Protein AF-A0A1N6NNE9-F1 (afdb_monomer_lite)

Secondary structure (DSSP, 8-state):
-B-SSSSSBP-EEESSSSS-EEE-HHHHHHHHHHHHHHHHHHHHHHHHHHHHHHHH--S--SSPPP-HHHHHHHHHTTT----S---TTSTTTS-HHHHHHHHHHHHHHTTSTTHHHHHHHHHHHHHHHH-SSS-HHHHHHHHHHHHHHHHHHTSSS--HHHHHHHHHHHHHHTTT-HHHHHHHHHHHHHHHHHT-

Structure (mmCIF, N/CA/C/O backbone):
data_AF-A0A1N6NNE9-F1
#
_entry.id   AF-A0A1N6NNE9-F1
#
loop_
_atom_site.group_PDB
_atom_site.id
_atom_site.type_symbol
_atom_site.label_atom_id
_atom_site.label_alt_id
_atom_site.label_comp_id
_atom_site.label_asym_id
_atom_site.label_entity_id
_atom_site.label_seq_id
_atom_site.pdbx_PDB_ins_code
_atom_site.Cartn_x
_atom_site.Cartn_y
_atom_site.Cartn_z
_atom_site.occupancy
_atom_site.B_iso_or_equiv
_atom_site.auth_seq_id
_atom_site.auth_comp_id
_atom_site.auth_asym_id
_atom_site.auth_atom_id
_atom_site.pdbx_PDB_model_num
ATOM 1 N N . MET A 1 1 ? -33.366 2.264 8.188 1.00 79.69 1 MET A N 1
ATOM 2 C CA . MET A 1 1 ? -32.656 1.682 9.351 1.00 79.69 1 MET A CA 1
ATOM 3 C C . MET A 1 1 ? -31.190 2.091 9.283 1.00 79.69 1 MET A C 1
ATOM 5 O O . MET A 1 1 ? -30.664 2.177 8.178 1.00 79.69 1 MET A O 1
ATOM 9 N N . LYS A 1 2 ? -30.549 2.418 10.410 1.00 89.88 2 LYS A N 1
ATOM 10 C CA . LYS A 1 2 ? -29.109 2.739 10.443 1.00 89.88 2 LYS A CA 1
ATOM 11 C C . LYS A 1 2 ? -28.297 1.453 10.604 1.00 89.88 2 LYS A C 1
ATOM 13 O O . LYS A 1 2 ? -28.816 0.480 11.143 1.00 89.88 2 LYS A O 1
ATOM 18 N N . CYS A 1 3 ? -27.062 1.447 10.112 1.00 92.19 3 CYS A N 1
ATOM 19 C CA . CYS A 1 3 ? -26.124 0.353 10.347 1.00 92.19 3 CYS A CA 1
ATOM 20 C C . CYS A 1 3 ? -25.820 0.240 11.848 1.00 92.19 3 CYS A C 1
ATOM 22 O O . CYS A 1 3 ? -25.653 1.250 12.526 1.00 92.19 3 CYS A O 1
ATOM 24 N N . SER A 1 4 ? -25.721 -0.981 12.370 1.00 92.75 4 SER A N 1
ATOM 25 C CA . SER A 1 4 ? -25.371 -1.208 13.777 1.00 92.75 4 SER A CA 1
ATOM 26 C C . SER A 1 4 ? -23.937 -0.800 14.113 1.00 92.75 4 SER A C 1
ATOM 28 O O . SER A 1 4 ? -23.650 -0.508 15.267 1.00 92.75 4 SER A O 1
ATOM 30 N N . ASN A 1 5 ? -23.042 -0.769 13.119 1.00 91.31 5 ASN A N 1
ATOM 31 C CA . ASN A 1 5 ? -21.622 -0.470 13.319 1.00 91.31 5 ASN A CA 1
ATOM 32 C C . ASN A 1 5 ? -21.222 0.956 12.894 1.00 91.31 5 ASN A C 1
ATOM 34 O O . ASN A 1 5 ? -20.142 1.424 13.235 1.00 91.31 5 ASN A O 1
ATOM 38 N N . CYS A 1 6 ? -22.047 1.660 12.114 1.00 91.38 6 CYS A N 1
ATOM 39 C CA . CYS A 1 6 ? -21.721 3.013 11.657 1.00 91.38 6 CYS A CA 1
ATOM 40 C C . CYS A 1 6 ? -22.969 3.864 11.399 1.00 91.38 6 CYS A C 1
ATOM 42 O O . CYS A 1 6 ? -24.087 3.367 11.317 1.00 91.38 6 CYS A O 1
ATOM 44 N N . SER A 1 7 ? -22.788 5.172 11.213 1.00 91.75 7 SER A N 1
ATOM 45 C CA . SER A 1 7 ? -23.887 6.126 10.997 1.00 91.75 7 SER A CA 1
ATOM 46 C C . SER A 1 7 ? -24.560 6.035 9.616 1.00 91.75 7 SER A C 1
ATOM 48 O O . SER A 1 7 ? -25.546 6.734 9.373 1.00 91.75 7 SER A O 1
ATOM 50 N N . ARG A 1 8 ? -24.058 5.180 8.712 1.00 92.50 8 ARG A N 1
ATOM 51 C CA . ARG A 1 8 ? -24.562 5.024 7.337 1.00 92.50 8 ARG A CA 1
ATOM 52 C C . ARG A 1 8 ? -25.886 4.250 7.290 1.00 92.50 8 ARG A C 1
ATOM 54 O O . ARG A 1 8 ? -26.234 3.506 8.210 1.00 92.50 8 ARG A O 1
ATOM 61 N N . LEU A 1 9 ? -26.614 4.403 6.183 1.00 93.19 9 LEU A N 1
ATOM 62 C CA . LEU A 1 9 ? -27.852 3.665 5.924 1.00 93.19 9 LEU A CA 1
ATOM 63 C C . LEU A 1 9 ? -27.564 2.158 5.809 1.00 93.19 9 LEU A C 1
ATOM 65 O O . LEU A 1 9 ? -26.639 1.750 5.104 1.00 93.19 9 LEU A O 1
ATOM 69 N N . ALA A 1 10 ? -28.345 1.338 6.512 1.00 92.44 10 ALA A N 1
ATOM 70 C CA . ALA A 1 10 ? -28.264 -0.112 6.393 1.00 92.44 10 ALA A CA 1
ATOM 71 C C . ALA A 1 10 ? -29.010 -0.600 5.148 1.00 92.44 10 ALA A C 1
ATOM 73 O O . ALA A 1 10 ? -30.125 -0.150 4.881 1.00 92.44 10 ALA A O 1
ATOM 74 N N . LEU A 1 11 ? -28.388 -1.532 4.428 1.00 92.25 11 LEU A N 1
ATOM 75 C CA . LEU A 1 11 ? -28.920 -2.157 3.212 1.00 92.25 11 LEU A CA 1
ATOM 76 C C . LEU A 1 11 ? -29.026 -3.681 3.341 1.00 92.25 11 LEU A C 1
ATOM 78 O O . LEU A 1 11 ? -29.842 -4.289 2.659 1.00 92.25 11 LEU A O 1
ATOM 82 N N . TYR A 1 12 ? -28.229 -4.282 4.225 1.00 89.88 12 TYR A N 1
ATOM 83 C CA . TYR A 1 12 ? -28.156 -5.724 4.438 1.00 89.88 12 TYR A CA 1
ATOM 84 C C . TYR A 1 12 ? -28.496 -6.058 5.886 1.00 89.88 12 TYR A C 1
ATOM 86 O O . TYR A 1 12 ? -28.323 -5.227 6.776 1.00 89.88 12 TYR A O 1
ATOM 94 N N . THR A 1 13 ? -28.940 -7.283 6.136 1.00 91.19 13 THR A N 1
ATOM 95 C CA . THR A 1 13 ? -29.131 -7.834 7.482 1.00 91.19 13 THR A CA 1
ATOM 96 C C . THR A 1 13 ? -28.366 -9.139 7.580 1.00 91.19 13 THR A C 1
ATOM 98 O O . THR A 1 13 ? -28.501 -9.984 6.698 1.00 91.19 13 THR A O 1
ATOM 101 N N . VAL A 1 14 ? -27.564 -9.300 8.629 1.00 89.62 14 VAL A N 1
ATOM 102 C CA . VAL A 1 14 ? -26.760 -10.509 8.855 1.00 89.62 14 VAL A CA 1
ATOM 103 C C . VAL A 1 14 ? -27.094 -11.163 10.192 1.00 89.62 14 VAL A C 1
ATOM 105 O O . VAL A 1 14 ? -27.432 -10.480 11.162 1.00 89.62 14 VAL A O 1
ATOM 108 N N . GLY A 1 15 ? -26.950 -12.487 10.236 1.00 85.69 15 GLY A N 1
ATOM 109 C CA . GLY A 1 15 ? -27.231 -13.321 11.403 1.00 85.69 15 GLY A CA 1
ATOM 110 C C . GLY A 1 15 ? -28.648 -13.897 11.409 1.00 85.69 15 GLY A C 1
ATOM 111 O O . GLY A 1 15 ? -29.576 -13.309 10.862 1.00 85.69 15 GLY A O 1
ATOM 112 N N . ASP A 1 16 ? -28.799 -15.043 12.073 1.00 84.25 16 ASP A N 1
ATOM 113 C CA . ASP A 1 16 ? -30.053 -15.814 12.121 1.00 84.25 16 ASP A CA 1
ATOM 114 C C . ASP A 1 16 ? -31.051 -15.301 13.176 1.00 84.25 16 ASP A C 1
ATOM 116 O O . ASP A 1 16 ? -32.130 -15.864 13.361 1.00 84.25 16 ASP A O 1
ATOM 120 N N . GLN A 1 17 ? -30.698 -14.244 13.912 1.00 78.25 17 GLN A N 1
ATOM 121 C CA . GLN A 1 17 ? -31.575 -13.658 14.924 1.00 78.25 17 GLN A CA 1
ATOM 122 C C . GLN A 1 17 ? -32.628 -12.761 14.266 1.00 78.25 17 GLN A C 1
ATOM 124 O O . GLN A 1 17 ? -32.331 -12.061 13.306 1.00 78.25 17 GLN A O 1
ATOM 129 N N . SER A 1 18 ? -33.857 -12.755 14.791 1.00 74.94 18 SER A N 1
ATOM 130 C CA . SER A 1 18 ? -34.922 -11.849 14.344 1.00 74.94 18 SER A CA 1
ATOM 131 C C . SER A 1 18 ? -35.154 -10.742 15.384 1.00 74.94 18 SER A C 1
ATOM 133 O O . SER A 1 18 ? -35.537 -11.075 16.509 1.00 74.94 18 SER A O 1
ATOM 135 N N . PRO A 1 19 ? -35.003 -9.445 15.034 1.00 75.38 19 PRO A N 1
ATOM 136 C CA . PRO A 1 19 ? -34.547 -8.915 13.743 1.00 75.38 19 PRO A CA 1
ATOM 137 C C . PRO A 1 19 ? -33.014 -8.992 13.591 1.00 75.38 19 PRO A C 1
ATOM 139 O O . PRO A 1 19 ? -32.283 -8.695 14.535 1.00 75.38 19 PRO A O 1
ATOM 142 N N . GLY A 1 20 ? -32.533 -9.378 12.402 1.00 85.94 20 GLY A N 1
ATOM 143 C CA . GLY A 1 20 ? -31.100 -9.544 12.115 1.00 85.94 20 GLY A CA 1
ATOM 144 C C . GLY A 1 20 ? -30.320 -8.237 12.236 1.00 85.94 20 GLY A C 1
ATOM 145 O O . GLY A 1 20 ? -30.908 -7.156 12.245 1.00 85.94 20 GLY A O 1
ATOM 146 N N . ILE A 1 21 ? -28.989 -8.310 12.315 1.00 92.81 21 ILE A N 1
ATOM 147 C CA . ILE A 1 21 ? -28.139 -7.133 12.535 1.00 92.81 21 ILE A CA 1
ATOM 148 C C . ILE A 1 21 ? -28.060 -6.319 11.233 1.00 92.81 21 ILE A C 1
ATOM 150 O O . ILE A 1 21 ? -27.496 -6.812 10.250 1.00 92.81 21 ILE A O 1
ATOM 154 N N . PRO A 1 22 ? -28.597 -5.085 11.185 1.00 93.88 22 PRO A N 1
ATOM 155 C CA . PRO A 1 22 ? -28.563 -4.269 9.980 1.00 93.88 22 PRO A CA 1
ATOM 156 C C . PRO A 1 22 ? -27.152 -3.716 9.725 1.00 93.88 22 PRO A C 1
ATOM 158 O O . PRO A 1 22 ? -26.575 -3.023 10.563 1.00 93.88 22 PRO A O 1
ATOM 161 N N . LEU A 1 23 ? -26.606 -3.961 8.536 1.00 93.50 23 LEU A N 1
ATOM 162 C CA . LEU A 1 23 ? -25.301 -3.477 8.089 1.00 93.50 23 LEU A CA 1
ATOM 163 C C . LEU A 1 23 ? -25.410 -2.621 6.822 1.00 93.50 23 LEU A C 1
ATOM 165 O O . LEU A 1 23 ? -26.251 -2.837 5.945 1.00 93.50 23 LEU A O 1
ATOM 169 N N . CYS A 1 24 ? -24.531 -1.626 6.708 1.00 93.62 24 CYS A N 1
ATOM 170 C CA . CYS A 1 24 ? -24.305 -0.913 5.451 1.00 93.62 24 CYS A CA 1
ATOM 171 C C . CYS A 1 24 ? -23.418 -1.742 4.508 1.00 93.62 24 CYS A C 1
ATOM 173 O O . CYS A 1 24 ? -22.768 -2.696 4.937 1.00 93.62 24 CYS A O 1
ATOM 175 N N . LEU A 1 25 ? -23.336 -1.334 3.238 1.00 89.44 25 LEU A N 1
ATOM 176 C CA . LEU A 1 25 ? -22.532 -2.014 2.215 1.00 89.44 25 LEU A CA 1
ATOM 177 C C . LEU A 1 25 ? -21.068 -2.227 2.638 1.00 89.44 25 LEU A C 1
ATOM 179 O O . LEU A 1 25 ? -20.543 -3.324 2.491 1.00 89.44 25 LEU A O 1
ATOM 183 N N . SER A 1 26 ? -20.416 -1.210 3.214 1.00 85.44 26 SER A N 1
ATOM 184 C CA . SER A 1 26 ? -19.005 -1.315 3.612 1.00 85.44 26 SER A CA 1
ATOM 185 C C . SER A 1 26 ? -18.792 -2.276 4.781 1.00 85.44 26 SER A C 1
ATOM 187 O O . SER A 1 26 ? -17.836 -3.041 4.781 1.00 85.44 26 SER A O 1
ATOM 189 N N . CYS A 1 27 ? -19.686 -2.270 5.774 1.00 87.69 27 CYS A N 1
ATOM 190 C CA . CYS A 1 27 ? -19.591 -3.209 6.892 1.00 87.69 27 CYS A CA 1
ATOM 191 C C . CYS A 1 27 ? -19.927 -4.640 6.457 1.00 87.69 27 CYS A C 1
ATOM 193 O O . CYS A 1 27 ? -19.290 -5.576 6.927 1.00 87.69 27 CYS A O 1
ATOM 195 N N . TYR A 1 28 ? -20.872 -4.810 5.531 1.00 91.38 28 TYR A N 1
ATOM 196 C CA . TYR A 1 28 ? -21.193 -6.114 4.957 1.00 91.38 28 TYR A CA 1
ATOM 197 C C . TYR A 1 28 ? -20.015 -6.697 4.159 1.00 91.38 28 TYR A C 1
ATOM 199 O O . TYR A 1 28 ? -19.643 -7.844 4.381 1.00 91.38 28 TYR A O 1
ATOM 207 N N . ALA A 1 29 ? -19.342 -5.888 3.333 1.00 86.25 29 ALA A N 1
ATOM 208 C CA . ALA A 1 29 ? -18.166 -6.317 2.566 1.00 86.25 29 ALA A CA 1
ATOM 209 C C . ALA A 1 29 ? -16.990 -6.789 3.449 1.00 86.25 29 ALA A C 1
ATOM 211 O O . ALA A 1 29 ? -16.193 -7.636 3.037 1.00 86.25 29 ALA A O 1
ATOM 212 N N . ILE A 1 30 ? -16.868 -6.247 4.668 1.00 86.62 30 ILE A N 1
ATOM 213 C CA . ILE A 1 30 ? -15.896 -6.717 5.667 1.00 86.62 30 ILE A CA 1
ATOM 214 C C . I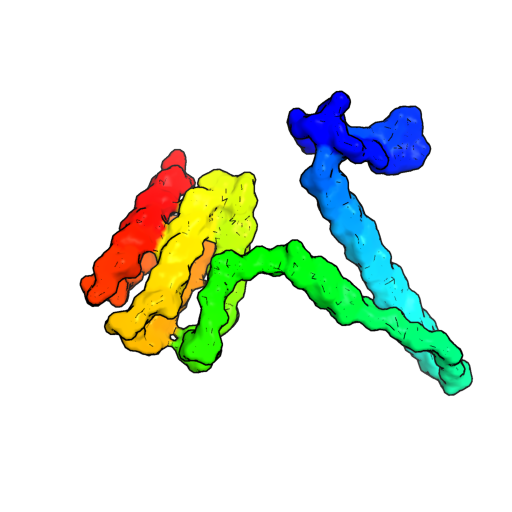LE A 1 30 ? -16.310 -8.091 6.212 1.00 86.62 30 ILE A C 1
ATOM 216 O O . ILE A 1 30 ? -15.476 -8.987 6.310 1.00 86.62 30 ILE A O 1
ATOM 220 N N . VAL A 1 31 ? -17.589 -8.279 6.545 1.00 90.56 31 VAL A N 1
ATOM 221 C CA . VAL A 1 31 ? -18.110 -9.565 7.043 1.00 90.56 31 VAL A CA 1
ATOM 222 C C . VAL A 1 31 ? -17.974 -10.668 5.991 1.00 90.56 31 VAL A C 1
ATOM 224 O O . VAL A 1 31 ? -17.589 -11.793 6.321 1.00 90.56 31 VAL A O 1
ATOM 227 N N . GLU A 1 32 ? -18.231 -10.346 4.727 1.00 89.06 32 GLU A N 1
ATOM 228 C CA . GLU A 1 32 ? -18.052 -11.263 3.602 1.00 89.06 32 GLU A CA 1
ATOM 229 C C . GLU A 1 32 ? -16.577 -11.656 3.423 1.00 89.06 32 GLU A C 1
ATOM 231 O O . GLU A 1 32 ? -16.273 -12.842 3.299 1.00 89.06 32 GLU A O 1
ATOM 236 N N . ASP A 1 33 ? -15.643 -10.701 3.532 1.00 86.69 33 ASP A N 1
ATOM 237 C CA . ASP A 1 33 ? -14.198 -10.981 3.490 1.00 86.69 33 ASP A CA 1
ATOM 238 C C . ASP A 1 33 ? -13.758 -11.923 4.617 1.00 86.69 33 ASP A C 1
ATOM 240 O O . ASP A 1 33 ? -13.011 -12.876 4.393 1.00 86.69 33 ASP A O 1
ATOM 244 N N . ILE A 1 34 ? -14.246 -11.687 5.837 1.00 88.06 34 ILE A N 1
ATOM 245 C CA . ILE A 1 34 ? -13.944 -12.538 6.994 1.00 88.06 34 ILE A CA 1
ATOM 246 C C . ILE A 1 34 ? -14.487 -13.952 6.766 1.00 88.06 34 ILE A C 1
ATOM 248 O O . ILE A 1 34 ? -13.778 -14.933 7.003 1.00 88.06 34 ILE A O 1
ATOM 252 N N . SER A 1 35 ? -15.720 -14.065 6.273 1.00 90.25 35 SER A N 1
ATOM 253 C CA . SER A 1 35 ? -16.358 -15.350 5.968 1.00 90.25 35 SER A CA 1
ATOM 254 C C . SER A 1 35 ? -15.579 -16.116 4.900 1.00 90.25 35 SER A C 1
ATOM 256 O O . SER A 1 35 ? -15.305 -17.305 5.062 1.00 90.25 35 SER A O 1
ATOM 258 N N . PHE A 1 36 ? -15.126 -15.420 3.859 1.00 90.19 36 PHE A N 1
ATOM 259 C CA . PHE A 1 36 ? -14.305 -15.997 2.804 1.00 90.19 36 PHE A CA 1
ATOM 260 C C . PHE A 1 36 ? -12.933 -16.467 3.314 1.00 90.19 36 PHE A C 1
ATOM 262 O O . PHE A 1 36 ? -12.508 -17.586 3.023 1.00 90.19 36 PHE A O 1
ATOM 269 N N . ARG A 1 37 ? -12.249 -15.674 4.150 1.00 85.94 37 ARG A N 1
ATOM 270 C CA . ARG A 1 37 ? -10.984 -16.090 4.788 1.00 85.94 37 ARG A CA 1
ATOM 271 C C . ARG A 1 37 ? -11.165 -17.305 5.693 1.00 85.94 37 ARG A C 1
ATOM 273 O O . ARG A 1 37 ? -10.280 -18.158 5.744 1.00 85.94 37 ARG A O 1
ATOM 280 N N . ASN A 1 38 ? -12.285 -17.392 6.407 1.00 92.00 38 ASN A N 1
ATOM 281 C CA . ASN A 1 38 ? -12.606 -18.563 7.220 1.00 92.00 38 ASN A CA 1
ATOM 282 C C . ASN A 1 38 ? -12.811 -19.800 6.343 1.00 92.00 38 ASN A C 1
ATOM 284 O O . ASN A 1 38 ? -12.244 -20.848 6.642 1.00 92.00 38 ASN A O 1
ATOM 288 N N . TRP A 1 39 ? -13.522 -19.661 5.223 1.00 93.44 39 TRP A N 1
ATOM 289 C CA . TRP A 1 39 ? -13.667 -20.738 4.248 1.00 93.44 39 TRP A CA 1
ATOM 290 C C . TRP A 1 39 ? -12.313 -21.205 3.689 1.00 93.44 39 TRP A C 1
ATOM 292 O O . TRP A 1 39 ? -12.043 -22.405 3.682 1.00 93.44 39 TRP A O 1
ATOM 302 N N . LEU A 1 40 ? -11.418 -20.280 3.315 1.00 92.25 40 LEU A N 1
ATOM 303 C CA . LEU A 1 40 ? -10.067 -20.623 2.844 1.00 92.25 40 LEU A CA 1
ATOM 304 C C . LEU A 1 40 ? -9.265 -21.409 3.891 1.00 92.25 40 LEU A C 1
ATOM 306 O O . LEU A 1 40 ? -8.592 -22.379 3.546 1.00 92.25 40 LEU A O 1
ATOM 310 N N . LYS A 1 41 ? -9.349 -21.022 5.172 1.00 90.81 41 LYS A N 1
ATOM 311 C CA . LYS A 1 41 ? -8.702 -21.760 6.270 1.00 90.81 41 LYS A CA 1
ATOM 312 C C . LYS A 1 41 ? -9.251 -23.177 6.388 1.00 90.81 41 LYS A C 1
ATOM 314 O O . LYS A 1 41 ? -8.470 -24.119 6.473 1.00 90.81 41 LYS A O 1
ATOM 319 N N . SER A 1 42 ? -10.573 -23.337 6.354 1.00 92.94 42 SER A N 1
ATOM 320 C CA . SER A 1 42 ? -11.211 -24.655 6.399 1.00 92.94 42 SER A CA 1
ATOM 321 C C . SER A 1 42 ? -10.818 -25.524 5.203 1.00 92.94 42 SER A C 1
ATOM 323 O O . SER A 1 42 ? -10.525 -26.702 5.382 1.00 92.94 42 SER A O 1
ATOM 325 N N . ALA A 1 43 ? -10.736 -24.949 4.001 1.00 92.25 43 ALA A N 1
ATOM 326 C CA . ALA A 1 43 ? -10.284 -25.655 2.805 1.00 92.25 43 ALA A CA 1
ATOM 327 C C . ALA A 1 43 ? -8.812 -26.100 2.906 1.00 92.25 43 ALA A C 1
ATOM 329 O O . ALA A 1 43 ? -8.482 -27.227 2.542 1.00 92.25 43 ALA A O 1
ATOM 330 N N . ALA A 1 44 ? -7.932 -25.253 3.450 1.00 92.31 44 ALA A N 1
ATOM 331 C CA . ALA A 1 44 ? -6.532 -25.609 3.685 1.00 92.31 44 ALA A CA 1
ATOM 332 C C . ALA A 1 44 ? -6.389 -26.731 4.724 1.00 92.31 44 ALA A C 1
ATOM 334 O O . ALA A 1 44 ? -5.621 -27.667 4.516 1.00 92.31 44 ALA A O 1
ATOM 335 N N . MET A 1 45 ? -7.165 -26.675 5.811 1.00 92.50 45 MET A N 1
ATOM 336 C CA . MET A 1 45 ? -7.199 -27.742 6.815 1.00 92.50 45 MET A CA 1
ATOM 337 C C . MET A 1 45 ? -7.724 -29.061 6.241 1.00 92.50 45 MET A C 1
ATOM 339 O O . MET A 1 45 ? -7.234 -30.121 6.615 1.00 92.50 45 MET A O 1
ATOM 343 N N . LEU A 1 46 ? -8.688 -29.009 5.317 1.00 92.62 46 LEU A N 1
ATOM 344 C CA . LEU A 1 46 ? -9.189 -30.200 4.636 1.00 92.62 46 LEU A CA 1
ATOM 345 C C . LEU A 1 46 ? -8.108 -30.836 3.755 1.00 92.62 46 LEU A C 1
ATOM 347 O O . LEU A 1 46 ? -7.929 -32.047 3.815 1.00 92.62 46 LEU A O 1
ATOM 351 N N . ASN A 1 47 ? -7.344 -30.035 3.007 1.00 91.31 47 ASN A N 1
ATOM 352 C CA . ASN A 1 47 ? -6.201 -30.544 2.245 1.00 91.31 47 ASN A CA 1
ATOM 353 C C . ASN A 1 47 ? -5.147 -31.190 3.156 1.00 91.31 47 ASN A C 1
ATOM 355 O O . ASN A 1 47 ? -4.708 -32.294 2.858 1.00 91.31 47 ASN A O 1
ATOM 359 N N . GLN A 1 48 ? -4.805 -30.554 4.284 1.00 92.44 48 GLN A N 1
ATOM 360 C CA . GLN A 1 48 ? -3.877 -31.131 5.263 1.00 92.44 48 GLN A CA 1
ATOM 361 C C . GLN A 1 48 ? -4.395 -32.468 5.808 1.00 92.44 48 GLN A C 1
ATOM 363 O O . GLN A 1 48 ? -3.646 -33.432 5.880 1.00 92.44 48 GLN A O 1
ATOM 368 N N . ALA A 1 49 ? -5.683 -32.557 6.147 1.00 90.06 49 ALA A N 1
ATOM 369 C CA . ALA A 1 49 ? -6.278 -33.804 6.621 1.00 90.06 49 ALA A CA 1
ATOM 370 C C . ALA A 1 49 ? -6.246 -34.909 5.550 1.00 90.06 49 ALA A C 1
ATOM 372 O O . ALA A 1 49 ? -6.092 -36.082 5.881 1.00 90.06 49 ALA A O 1
ATOM 373 N N . MET A 1 50 ? -6.380 -34.552 4.269 1.00 88.88 50 MET A N 1
ATOM 374 C CA . MET A 1 50 ? -6.198 -35.500 3.168 1.00 88.88 50 MET A CA 1
ATOM 375 C C . MET A 1 50 ? -4.739 -35.944 3.035 1.00 88.88 50 MET A C 1
ATOM 377 O O . MET A 1 50 ? -4.500 -37.124 2.805 1.00 88.88 50 MET A O 1
ATOM 381 N N . ASP A 1 51 ? -3.777 -35.037 3.215 1.00 89.06 51 ASP A N 1
ATOM 382 C CA . ASP A 1 51 ? -2.349 -35.372 3.212 1.00 89.06 51 ASP A CA 1
ATOM 383 C C . ASP A 1 51 ? -1.996 -36.313 4.378 1.00 89.06 51 ASP A C 1
ATOM 385 O O . ASP A 1 51 ? -1.295 -37.306 4.183 1.00 89.06 51 ASP A O 1
ATOM 389 N N . ASP A 1 52 ? -2.547 -36.061 5.568 1.00 90.56 52 ASP A N 1
ATOM 390 C CA . ASP A 1 52 ? -2.378 -36.923 6.741 1.00 90.56 52 ASP A CA 1
ATOM 391 C C . ASP A 1 52 ? -3.011 -38.311 6.516 1.00 90.56 52 ASP A C 1
ATOM 393 O O . ASP A 1 52 ? -2.437 -39.332 6.900 1.00 90.56 52 ASP A O 1
ATOM 397 N N . MET A 1 53 ? -4.177 -38.376 5.858 1.00 87.94 53 MET A N 1
ATOM 398 C CA . MET A 1 53 ? -4.817 -39.644 5.486 1.00 87.94 53 MET A CA 1
ATOM 399 C C . MET A 1 53 ? -4.004 -40.420 4.446 1.00 87.94 53 MET A C 1
ATOM 401 O O . MET A 1 53 ? -3.793 -41.618 4.632 1.00 87.94 53 MET A O 1
ATOM 405 N N . ASP A 1 54 ? -3.506 -39.756 3.402 1.00 87.38 54 ASP A N 1
ATOM 406 C CA . ASP A 1 54 ? -2.668 -40.385 2.374 1.00 87.38 54 ASP A CA 1
ATOM 407 C C . ASP A 1 54 ? -1.325 -40.873 2.960 1.00 87.38 54 ASP A C 1
ATOM 409 O O . ASP A 1 54 ? -0.788 -41.889 2.516 1.00 87.38 54 ASP A O 1
ATOM 413 N N . ALA A 1 55 ? -0.801 -40.209 3.999 1.00 89.31 55 ALA A N 1
ATOM 414 C CA . ALA A 1 55 ? 0.396 -40.650 4.715 1.00 89.31 55 ALA A CA 1
ATOM 415 C C . ALA A 1 55 ? 0.174 -41.943 5.523 1.00 89.31 55 ALA A C 1
ATOM 417 O O . ALA A 1 55 ? 1.087 -42.763 5.640 1.00 89.31 55 ALA A O 1
ATOM 418 N N . VAL A 1 56 ? -1.027 -42.139 6.080 1.00 89.94 56 VAL A N 1
ATOM 419 C CA . VAL A 1 56 ? -1.387 -43.346 6.846 1.00 89.94 56 VAL A CA 1
ATOM 420 C C . VAL A 1 56 ? -1.826 -44.484 5.922 1.00 89.94 56 VAL A C 1
ATOM 422 O O . VAL A 1 56 ? -1.477 -45.644 6.145 1.00 89.94 56 VAL A O 1
ATOM 425 N N . MET A 1 57 ? -2.594 -44.164 4.883 1.00 87.69 57 MET A N 1
ATOM 426 C CA . MET A 1 57 ? -3.170 -45.116 3.944 1.00 87.69 57 MET A CA 1
ATOM 427 C C . MET A 1 57 ? -2.952 -44.597 2.516 1.00 87.69 57 MET A C 1
ATOM 429 O O . MET A 1 57 ? -3.830 -43.932 1.974 1.00 87.69 57 MET A O 1
ATOM 433 N N . PRO A 1 58 ? -1.830 -44.946 1.854 1.00 78.62 58 PRO A N 1
ATOM 434 C CA . PRO A 1 58 ? -1.459 -44.421 0.532 1.00 78.62 58 PRO A CA 1
ATOM 435 C C . PRO A 1 58 ? -2.315 -44.974 -0.624 1.00 78.62 58 PRO A C 1
ATOM 437 O O . PRO A 1 58 ? -1.909 -44.969 -1.787 1.00 78.62 58 PRO A O 1
ATOM 440 N N . LEU A 1 59 ? -3.514 -45.472 -0.323 1.00 74.69 59 LEU A N 1
ATOM 441 C CA . LEU A 1 59 ? -4.523 -45.857 -1.300 1.00 74.69 59 LEU A CA 1
ATOM 442 C C . LEU A 1 59 ? -5.221 -44.576 -1.758 1.00 74.69 59 LEU A C 1
ATOM 444 O O . LEU A 1 59 ? -6.330 -44.279 -1.326 1.00 74.69 59 LEU A O 1
ATOM 448 N N . GLY A 1 60 ? -4.491 -43.806 -2.570 1.00 62.09 60 GLY A N 1
ATOM 449 C CA . GLY A 1 60 ? -4.785 -42.420 -2.917 1.00 62.09 60 GLY A CA 1
ATOM 450 C C . GLY A 1 60 ? -6.266 -42.139 -3.152 1.00 62.09 60 GLY A C 1
ATOM 451 O O . GLY A 1 60 ? -6.930 -42.802 -3.956 1.00 62.09 60 GLY A O 1
ATOM 452 N N . GLY A 1 61 ? -6.774 -41.131 -2.444 1.00 68.00 61 GLY A N 1
ATOM 453 C CA . GLY A 1 61 ? -8.137 -40.649 -2.621 1.00 68.00 61 GLY A CA 1
ATOM 454 C C . GLY A 1 61 ? -8.393 -40.173 -4.055 1.00 68.00 61 GLY A C 1
ATOM 455 O O . GLY A 1 61 ? -7.562 -39.517 -4.678 1.00 68.00 61 GLY A O 1
ATOM 456 N N . THR A 1 62 ? -9.582 -40.463 -4.581 1.00 64.06 62 THR A N 1
ATOM 457 C CA . THR A 1 62 ? -10.016 -40.082 -5.939 1.00 64.06 62 THR A CA 1
ATOM 458 C C . THR A 1 62 ? -10.374 -38.600 -6.090 1.00 64.06 62 THR A C 1
ATOM 460 O O . THR A 1 62 ? -10.777 -38.172 -7.172 1.00 64.06 62 THR A O 1
ATOM 463 N N . VAL A 1 63 ? -10.249 -37.804 -5.026 1.00 74.81 63 VAL A N 1
ATOM 464 C CA . VAL A 1 63 ? -10.678 -36.402 -4.996 1.00 74.81 63 VAL A CA 1
ATOM 465 C C . VAL A 1 63 ? -9.451 -35.491 -5.003 1.00 74.81 63 VAL A C 1
ATOM 467 O O . VAL A 1 63 ? -8.561 -35.627 -4.165 1.00 74.81 63 VAL A O 1
ATOM 470 N N . GLY A 1 64 ? -9.391 -34.568 -5.966 1.00 79.69 64 GLY A N 1
ATOM 471 C CA . GLY A 1 64 ? -8.310 -33.585 -6.065 1.00 79.69 64 GLY A CA 1
ATOM 472 C C . GLY A 1 64 ? -8.293 -32.611 -4.882 1.00 79.69 64 GLY A C 1
ATOM 473 O O . GLY A 1 64 ? -9.331 -32.327 -4.285 1.00 79.69 64 GLY A O 1
ATOM 474 N N . ARG A 1 65 ? -7.107 -32.087 -4.552 1.00 86.62 65 ARG A N 1
ATOM 475 C CA . ARG A 1 65 ? -6.941 -31.045 -3.527 1.00 86.62 65 ARG A CA 1
ATOM 476 C C . ARG A 1 65 ? -7.617 -29.746 -3.963 1.00 86.62 65 ARG A C 1
ATOM 478 O O . ARG A 1 65 ? -7.629 -29.404 -5.145 1.00 86.62 65 ARG A O 1
ATOM 485 N N . ILE A 1 66 ? -8.133 -28.990 -2.999 1.00 90.56 66 ILE A N 1
ATOM 486 C CA . ILE A 1 66 ? -8.697 -27.662 -3.259 1.00 90.56 66 ILE A CA 1
ATOM 487 C C . ILE A 1 66 ? -7.537 -26.696 -3.566 1.00 90.56 66 ILE A C 1
ATOM 489 O O . ILE A 1 66 ? -6.618 -26.601 -2.748 1.00 90.56 66 ILE A O 1
ATOM 493 N N . PRO A 1 67 ? -7.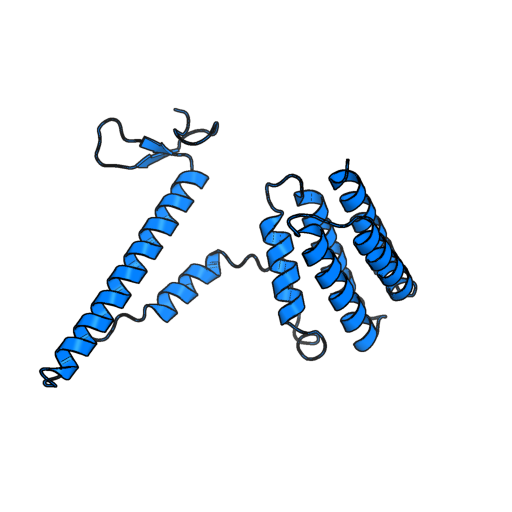549 -25.938 -4.679 1.00 89.56 67 PRO A N 1
ATOM 494 C CA . PRO A 1 67 ? -6.476 -25.002 -5.017 1.00 89.56 67 PRO A CA 1
ATOM 495 C C . PRO A 1 67 ? -6.607 -23.695 -4.213 1.00 89.56 67 PRO A C 1
ATOM 497 O O . PRO A 1 67 ? -6.903 -22.628 -4.747 1.00 89.56 67 PRO A O 1
ATOM 500 N N . VAL A 1 68 ? -6.410 -23.775 -2.893 1.00 89.62 68 VAL A N 1
ATOM 501 C CA . VAL A 1 68 ? -6.609 -22.654 -1.952 1.00 89.62 68 VAL A CA 1
ATOM 502 C C . VAL A 1 68 ? -5.758 -21.438 -2.329 1.00 89.62 68 VAL A C 1
ATOM 504 O O . VAL A 1 68 ? -6.243 -20.312 -2.252 1.00 89.62 68 VAL A O 1
ATOM 507 N N . ALA A 1 69 ? -4.516 -21.651 -2.777 1.00 84.38 69 ALA A N 1
ATOM 508 C CA . ALA A 1 69 ? -3.611 -20.574 -3.179 1.00 84.38 69 ALA A CA 1
ATOM 509 C C . ALA A 1 69 ? -4.114 -19.812 -4.418 1.00 84.38 69 ALA A C 1
ATOM 511 O O . ALA A 1 69 ? -4.119 -18.581 -4.419 1.00 84.38 69 ALA A O 1
ATOM 512 N N . ASP A 1 70 ? -4.593 -20.526 -5.439 1.00 84.69 70 ASP A N 1
ATOM 513 C CA . ASP A 1 70 ? -5.105 -19.908 -6.666 1.00 84.69 70 ASP A CA 1
ATOM 514 C C . ASP A 1 70 ? -6.418 -19.167 -6.409 1.00 84.69 70 ASP A C 1
ATOM 516 O O . ASP A 1 70 ? -6.604 -18.048 -6.886 1.00 84.69 70 ASP A O 1
ATOM 520 N N . ILE A 1 71 ? -7.302 -19.744 -5.588 1.00 85.06 71 ILE A N 1
ATOM 521 C CA . ILE A 1 71 ? -8.567 -19.110 -5.196 1.00 85.06 71 ILE A CA 1
ATOM 522 C C . ILE A 1 71 ? -8.302 -17.853 -4.352 1.00 85.06 71 ILE A C 1
ATOM 524 O O . ILE A 1 71 ? -8.921 -16.809 -4.581 1.00 85.06 71 ILE A O 1
ATOM 528 N N . ALA A 1 72 ? -7.347 -17.911 -3.419 1.00 82.62 72 ALA A N 1
ATOM 529 C CA . ALA A 1 72 ? -6.927 -16.747 -2.644 1.00 82.62 72 ALA A CA 1
ATOM 530 C C . ALA A 1 72 ? -6.355 -15.647 -3.552 1.00 82.62 72 ALA A C 1
ATOM 532 O O . ALA A 1 72 ? -6.744 -14.489 -3.415 1.00 82.62 72 ALA A O 1
ATOM 533 N N . LYS A 1 73 ? -5.504 -16.008 -4.522 1.00 80.75 73 LYS A N 1
ATOM 534 C CA . LYS A 1 73 ? -4.905 -15.071 -5.484 1.00 80.75 73 LYS A CA 1
ATOM 535 C C . LYS A 1 73 ? -5.949 -14.415 -6.393 1.00 80.75 73 LYS A C 1
ATOM 537 O O . LYS A 1 73 ? -5.924 -13.196 -6.577 1.00 80.75 73 LYS A O 1
ATOM 542 N N . ALA A 1 74 ? -6.882 -15.200 -6.932 1.00 77.75 74 ALA A N 1
ATOM 543 C CA . ALA A 1 74 ? -7.969 -14.700 -7.774 1.00 77.75 74 ALA A CA 1
ATOM 544 C C . ALA A 1 74 ? -8.868 -13.713 -7.013 1.00 77.75 74 ALA A C 1
ATOM 546 O O . ALA A 1 74 ? -9.299 -12.704 -7.566 1.00 77.75 74 ALA A O 1
ATOM 547 N N . THR A 1 75 ? -9.083 -13.960 -5.720 1.00 72.06 75 THR A N 1
ATOM 548 C CA . THR A 1 75 ? -9.942 -13.114 -4.881 1.00 72.06 75 THR A CA 1
ATOM 549 C C . THR A 1 75 ? -9.207 -11.884 -4.344 1.00 72.06 75 THR A C 1
ATOM 551 O O . THR A 1 75 ? -9.803 -10.815 -4.224 1.00 72.06 75 THR A O 1
ATOM 554 N N . SER A 1 76 ? -7.892 -11.969 -4.099 1.00 65.06 76 SER A N 1
ATOM 555 C CA . SER A 1 76 ? -7.079 -10.799 -3.735 1.00 65.06 76 SER A CA 1
ATOM 556 C C . SER A 1 76 ? -6.940 -9.794 -4.879 1.00 65.06 76 SER A C 1
ATOM 558 O O . SER A 1 76 ? -6.796 -8.603 -4.619 1.00 65.06 76 SER A O 1
ATOM 560 N N . SER A 1 77 ? -7.048 -10.245 -6.136 1.00 51.66 77 SER A N 1
ATOM 561 C CA . SER A 1 77 ? -6.920 -9.382 -7.318 1.00 51.66 77 SER A CA 1
ATOM 562 C C . SER A 1 77 ? -8.011 -8.311 -7.426 1.00 51.66 77 SER A C 1
ATOM 564 O O . SER A 1 77 ? -7.805 -7.317 -8.112 1.00 51.66 77 SER A O 1
ATOM 566 N N . PHE A 1 78 ? -9.152 -8.484 -6.750 1.00 47.00 78 PHE A N 1
ATOM 567 C CA . PHE A 1 78 ? -10.209 -7.468 -6.682 1.00 47.00 78 PHE A CA 1
ATOM 568 C C . PHE A 1 78 ? -9.928 -6.353 -5.661 1.00 47.00 78 PHE A C 1
ATOM 570 O O . PHE A 1 78 ? -10.690 -5.391 -5.591 1.00 47.00 78 PHE A O 1
ATOM 577 N N . ARG A 1 79 ? -8.870 -6.474 -4.845 1.00 49.81 79 ARG A N 1
ATOM 578 C CA . ARG A 1 79 ? -8.525 -5.507 -3.786 1.00 49.81 79 ARG A CA 1
ATOM 579 C C . ARG A 1 79 ? -7.086 -4.994 -3.847 1.00 49.81 79 ARG A C 1
ATOM 581 O O . ARG A 1 79 ? -6.716 -4.176 -3.008 1.00 49.81 79 ARG A O 1
ATOM 588 N N . THR A 1 80 ? -6.283 -5.423 -4.821 1.00 45.25 80 THR A N 1
ATOM 589 C CA . THR A 1 80 ? -5.041 -4.724 -5.165 1.00 45.25 80 THR A CA 1
ATOM 590 C C . THR A 1 80 ? -5.424 -3.437 -5.889 1.00 45.25 80 THR A C 1
ATOM 592 O O . THR A 1 80 ? -5.718 -3.442 -7.085 1.00 45.25 80 THR A O 1
ATOM 595 N N . TYR A 1 81 ? -5.498 -2.333 -5.151 1.00 46.50 81 TYR A N 1
ATOM 596 C CA . TYR A 1 81 ? -5.621 -1.011 -5.749 1.00 46.50 81 TYR A CA 1
ATOM 597 C C . TYR A 1 81 ? -4.294 -0.683 -6.421 1.00 46.50 81 TYR A C 1
ATOM 599 O O . TYR A 1 81 ? -3.424 -0.133 -5.773 1.00 46.50 81 TYR A O 1
ATOM 607 N N . ASN A 1 82 ? -4.126 -1.028 -7.698 1.00 51.62 82 ASN A N 1
ATOM 608 C CA . ASN A 1 82 ? -2.974 -0.561 -8.467 1.00 51.62 82 ASN A CA 1
ATOM 609 C C . ASN A 1 82 ? -3.175 0.934 -8.743 1.00 51.62 82 ASN A C 1
ATOM 611 O O . ASN A 1 82 ? -3.776 1.317 -9.750 1.00 51.62 82 ASN A O 1
ATOM 615 N N . ASN A 1 83 ? -2.740 1.794 -7.826 1.00 55.00 83 ASN A N 1
ATOM 616 C CA . ASN A 1 83 ? -2.834 3.234 -8.022 1.00 55.00 83 ASN A CA 1
ATOM 617 C C . ASN A 1 83 ? -1.828 3.694 -9.075 1.00 55.00 83 ASN A C 1
ATOM 619 O O . ASN A 1 83 ? -2.136 4.610 -9.835 1.00 55.00 83 ASN A O 1
ATOM 623 N N . ILE A 1 84 ? -0.678 3.025 -9.147 1.00 57.84 84 ILE A N 1
ATOM 624 C CA . ILE A 1 84 ? 0.446 3.370 -10.016 1.00 57.84 84 ILE A CA 1
ATOM 625 C C . ILE A 1 84 ? 0.446 2.459 -11.249 1.00 57.84 84 ILE A C 1
ATOM 627 O O . ILE A 1 84 ? 0.498 1.233 -11.134 1.00 57.84 84 ILE A O 1
ATOM 631 N N . HIS A 1 85 ? 0.408 3.057 -12.442 1.00 58.44 85 HIS A N 1
ATOM 632 C CA . HIS A 1 85 ? 0.446 2.327 -13.713 1.00 58.44 85 HIS A CA 1
ATOM 633 C C . HIS A 1 85 ? 1.863 2.354 -14.296 1.00 58.44 85 HIS A C 1
ATOM 635 O O . HIS A 1 85 ? 2.306 3.364 -14.834 1.00 58.44 85 HIS A O 1
ATOM 641 N N . VAL A 1 86 ? 2.575 1.227 -14.221 1.00 54.88 86 VAL A N 1
ATOM 642 C CA . VAL A 1 86 ? 3.913 1.080 -14.816 1.00 54.88 86 VAL A CA 1
ATOM 643 C C . VAL A 1 86 ? 3.785 0.447 -16.204 1.00 54.88 86 VAL A C 1
ATOM 645 O O . VAL A 1 86 ? 3.424 -0.722 -16.322 1.00 54.88 86 VAL A O 1
ATOM 648 N N . THR A 1 87 ? 4.084 1.190 -17.272 1.00 45.66 87 THR A N 1
ATOM 649 C CA . THR A 1 87 ? 4.148 0.646 -18.642 1.00 45.66 87 THR A CA 1
ATOM 650 C C . THR A 1 87 ? 5.511 0.006 -18.941 1.00 45.66 87 THR A C 1
ATOM 652 O O . THR A 1 87 ? 6.531 0.439 -18.407 1.00 45.66 87 THR A O 1
ATOM 655 N N . ASN A 1 88 ? 5.506 -1.015 -19.813 1.00 41.22 88 ASN A N 1
ATOM 656 C CA . ASN A 1 88 ? 6.540 -2.024 -20.147 1.00 41.22 88 ASN A CA 1
ATOM 657 C C . ASN A 1 88 ? 8.023 -1.594 -20.331 1.00 41.22 88 ASN A C 1
ATOM 659 O O . ASN A 1 88 ? 8.856 -2.462 -20.576 1.00 41.22 88 ASN A O 1
ATOM 663 N N . SER A 1 89 ? 8.388 -0.319 -20.193 1.00 46.88 89 SER A N 1
ATOM 664 C CA . SER A 1 89 ? 9.768 0.187 -20.307 1.00 46.88 89 SER A CA 1
ATOM 665 C C . SER A 1 89 ? 10.420 0.561 -18.967 1.00 46.88 89 SER A C 1
ATOM 667 O O . SER A 1 89 ? 11.638 0.659 -18.909 1.00 46.88 89 SER A O 1
ATOM 669 N N . ASN A 1 90 ? 9.653 0.687 -17.876 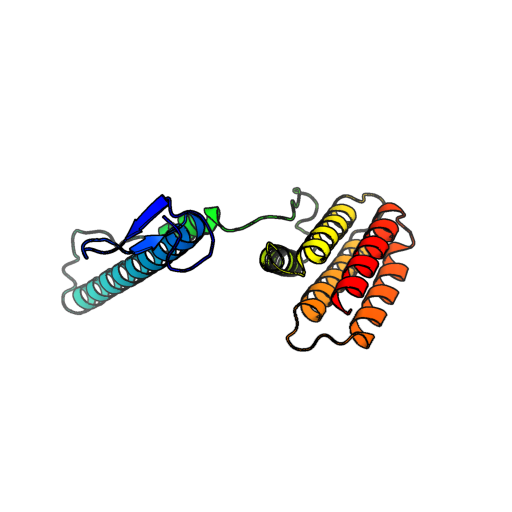1.00 52.78 90 ASN A N 1
ATOM 670 C CA . ASN A 1 90 ? 10.180 1.138 -16.574 1.00 52.78 90 ASN A CA 1
ATOM 671 C C . ASN A 1 90 ? 10.469 -0.010 -15.579 1.00 52.78 90 ASN A C 1
ATOM 673 O O . ASN A 1 90 ? 11.021 0.214 -14.502 1.00 52.78 90 ASN A O 1
ATOM 677 N N . VAL A 1 91 ? 10.109 -1.252 -15.929 1.00 51.81 91 VAL A N 1
ATOM 678 C CA . VAL A 1 91 ? 10.147 -2.422 -15.024 1.00 51.81 91 VAL A CA 1
ATOM 679 C C . VAL A 1 91 ? 11.578 -2.924 -14.754 1.00 51.81 91 VAL A C 1
ATOM 681 O O . VAL A 1 91 ? 11.818 -3.559 -13.733 1.00 51.81 91 VAL A O 1
ATOM 684 N N . GLY A 1 92 ? 12.539 -2.630 -15.640 1.00 50.69 92 GLY A N 1
ATOM 685 C CA . GLY A 1 92 ? 13.943 -3.048 -15.490 1.00 50.69 92 GLY A CA 1
ATOM 686 C C . GLY A 1 92 ? 14.837 -2.071 -14.718 1.00 50.69 92 GLY A C 1
ATOM 687 O O . GLY A 1 92 ? 15.934 -2.445 -14.315 1.00 50.69 92 GLY A O 1
ATOM 688 N N . VAL A 1 93 ? 14.377 -0.835 -14.516 1.00 54.53 93 VAL A N 1
ATOM 689 C CA . VAL A 1 93 ? 15.188 0.285 -14.005 1.00 54.53 93 VAL A CA 1
ATOM 690 C C . VAL A 1 93 ? 14.819 0.650 -12.567 1.00 54.53 93 VAL A C 1
ATOM 692 O O . VAL A 1 93 ? 15.676 1.022 -11.763 1.00 54.53 93 VAL A O 1
ATOM 695 N N . ILE A 1 94 ? 13.538 0.524 -12.222 1.00 62.56 94 ILE A N 1
ATOM 696 C CA . ILE A 1 94 ? 12.998 0.965 -10.938 1.00 62.56 94 ILE A CA 1
ATOM 697 C C . ILE A 1 94 ? 12.703 -0.264 -10.081 1.00 62.56 94 ILE A C 1
ATOM 699 O O . ILE A 1 94 ? 12.073 -1.219 -10.536 1.00 62.56 94 ILE A O 1
ATOM 703 N N . ASN A 1 95 ? 13.154 -0.247 -8.824 1.00 68.94 95 ASN A N 1
ATOM 704 C CA . ASN A 1 95 ? 12.890 -1.328 -7.880 1.00 68.94 95 ASN A CA 1
ATOM 705 C C . ASN A 1 95 ? 11.375 -1.440 -7.639 1.00 68.94 95 ASN A C 1
ATOM 707 O O . ASN A 1 95 ? 10.781 -0.624 -6.931 1.00 68.94 95 ASN A O 1
ATOM 711 N N . THR A 1 96 ? 10.746 -2.455 -8.231 1.00 70.44 96 THR A N 1
ATOM 712 C CA . THR A 1 96 ? 9.295 -2.693 -8.164 1.00 70.44 96 THR A CA 1
ATOM 713 C C . THR A 1 96 ? 8.794 -2.887 -6.732 1.00 70.44 96 THR A C 1
ATOM 715 O O . THR A 1 96 ? 7.629 -2.610 -6.447 1.00 70.44 96 THR A O 1
ATOM 718 N N . GLY A 1 97 ? 9.679 -3.274 -5.807 1.00 74.12 97 GLY A N 1
ATOM 719 C CA . GLY A 1 97 ? 9.383 -3.329 -4.379 1.00 74.12 97 GLY A CA 1
ATOM 720 C C . GLY A 1 97 ? 9.093 -1.958 -3.762 1.00 74.12 97 GLY A C 1
ATOM 721 O O . GLY A 1 97 ? 8.216 -1.862 -2.909 1.00 74.12 97 GLY A O 1
ATOM 722 N N . ASN A 1 98 ? 9.767 -0.893 -4.207 1.00 80.06 98 ASN A N 1
ATOM 723 C CA . ASN A 1 98 ? 9.525 0.462 -3.700 1.00 80.06 98 ASN A CA 1
ATOM 724 C C . ASN A 1 98 ? 8.181 0.998 -4.207 1.00 80.06 98 ASN A C 1
ATOM 726 O O . ASN A 1 98 ? 7.409 1.551 -3.432 1.00 80.06 98 ASN A O 1
ATOM 730 N N . LEU A 1 99 ? 7.848 0.748 -5.478 1.00 82.38 99 LEU A N 1
ATOM 731 C CA . LEU A 1 99 ? 6.545 1.125 -6.036 1.00 82.38 99 LEU A CA 1
ATOM 732 C C . LEU A 1 99 ? 5.388 0.419 -5.320 1.00 82.38 99 LEU A C 1
ATOM 734 O O . LEU A 1 99 ? 4.385 1.057 -5.021 1.00 82.38 99 LEU A O 1
ATOM 738 N N . ALA A 1 100 ? 5.545 -0.862 -4.969 1.00 79.81 100 ALA A N 1
ATOM 739 C CA . ALA A 1 100 ? 4.527 -1.596 -4.217 1.00 79.81 100 ALA A CA 1
ATOM 740 C C . ALA A 1 100 ? 4.298 -1.019 -2.806 1.00 79.81 100 ALA A C 1
ATOM 742 O O . ALA A 1 100 ? 3.171 -1.002 -2.313 1.00 79.81 100 ALA A O 1
ATOM 743 N N . LYS A 1 101 ? 5.353 -0.525 -2.145 1.00 83.31 101 LYS A N 1
ATOM 744 C CA . LYS A 1 101 ? 5.237 0.127 -0.829 1.00 83.31 101 LYS A CA 1
ATOM 745 C C . LYS A 1 101 ? 4.565 1.491 -0.922 1.00 83.31 101 LYS A C 1
ATOM 747 O O . LYS A 1 101 ? 3.713 1.795 -0.091 1.00 83.31 101 LYS A O 1
ATOM 752 N N . ILE A 1 102 ? 4.916 2.283 -1.935 1.00 85.19 102 ILE A N 1
ATOM 753 C CA . ILE A 1 102 ? 4.266 3.570 -2.206 1.00 85.19 102 ILE A CA 1
ATOM 754 C C . ILE A 1 102 ? 2.776 3.340 -2.492 1.00 85.19 102 ILE A C 1
ATOM 756 O O . ILE A 1 102 ? 1.928 4.000 -1.900 1.00 85.19 102 ILE A O 1
ATOM 760 N N . ASP A 1 103 ? 2.444 2.351 -3.322 1.00 83.94 103 ASP A N 1
ATOM 761 C CA . ASP A 1 103 ? 1.063 1.979 -3.644 1.00 83.94 103 ASP A CA 1
ATOM 762 C C . ASP A 1 103 ? 0.258 1.531 -2.411 1.00 83.94 103 ASP A C 1
ATOM 764 O O . ASP A 1 103 ? -0.895 1.932 -2.220 1.00 83.94 103 ASP A O 1
ATOM 768 N N . ALA A 1 104 ? 0.887 0.765 -1.515 1.00 81.44 104 ALA A N 1
ATOM 769 C CA . ALA A 1 104 ? 0.294 0.404 -0.234 1.00 81.44 104 ALA A CA 1
ATOM 770 C C . ALA A 1 104 ? 0.042 1.639 0.648 1.00 81.44 104 ALA A C 1
ATOM 772 O O . ALA A 1 104 ? -1.039 1.757 1.222 1.00 81.44 104 ALA A O 1
ATOM 773 N N . ALA A 1 105 ? 0.990 2.580 0.723 1.00 84.88 105 ALA A N 1
ATOM 774 C CA . ALA A 1 105 ? 0.827 3.821 1.482 1.00 84.88 105 ALA A CA 1
ATOM 775 C C . ALA A 1 105 ? -0.315 4.692 0.926 1.00 84.88 105 ALA A C 1
ATOM 777 O O . ALA A 1 105 ? -1.139 5.190 1.695 1.00 84.88 105 ALA A O 1
ATOM 778 N N . ILE A 1 106 ? -0.428 4.807 -0.403 1.00 87.31 106 ILE A N 1
ATOM 779 C CA . ILE A 1 106 ? -1.550 5.488 -1.068 1.00 87.31 106 ILE A CA 1
ATOM 780 C C . ILE A 1 106 ? -2.864 4.801 -0.691 1.00 87.31 106 ILE A C 1
ATOM 782 O O . ILE A 1 106 ? -3.790 5.455 -0.217 1.00 87.31 106 ILE A O 1
ATOM 786 N N . THR A 1 107 ? -2.933 3.477 -0.819 1.00 82.56 107 THR A N 1
ATOM 787 C CA . THR A 1 107 ? -4.134 2.697 -0.489 1.00 82.56 107 THR A CA 1
ATOM 788 C C . THR A 1 107 ? -4.548 2.865 0.974 1.00 82.56 107 THR A C 1
ATOM 790 O O . THR A 1 107 ? -5.733 3.007 1.266 1.00 82.56 107 THR A O 1
ATOM 793 N N . MET A 1 108 ? -3.586 2.882 1.898 1.00 81.81 108 MET A N 1
ATOM 794 C CA . MET A 1 108 ? -3.842 3.071 3.328 1.00 81.81 108 MET A CA 1
ATOM 795 C C . MET A 1 108 ? -4.343 4.477 3.674 1.00 81.81 108 MET A C 1
ATOM 797 O O . MET A 1 108 ? -5.014 4.639 4.690 1.00 81.81 108 MET A O 1
ATOM 801 N N . SER A 1 109 ? -4.033 5.478 2.850 1.00 84.56 109 SER A N 1
ATOM 802 C CA . SER A 1 109 ? -4.467 6.859 3.074 1.00 84.56 109 SER A CA 1
ATOM 803 C C . SER A 1 109 ? -5.935 7.113 2.705 1.00 84.56 109 SER A C 1
ATOM 805 O O . SER A 1 109 ? -6.535 8.060 3.213 1.00 84.56 109 SER A O 1
ATOM 807 N N . VAL A 1 110 ? -6.533 6.272 1.852 1.00 84.75 110 VAL A N 1
ATOM 808 C CA . VAL A 1 110 ? -7.897 6.469 1.335 1.00 84.75 110 VAL A CA 1
ATOM 809 C C . VAL A 1 110 ? -8.922 6.412 2.469 1.00 84.75 110 VAL A C 1
ATOM 811 O O . VAL A 1 110 ? -9.003 5.423 3.199 1.00 84.75 110 VAL A O 1
ATOM 814 N N . GLY A 1 111 ? -9.751 7.453 2.597 1.00 77.75 111 GLY A N 1
ATOM 815 C CA . GLY A 1 111 ? -10.762 7.548 3.650 1.00 77.75 111 GLY A CA 1
ATOM 816 C C . GLY A 1 111 ? -10.200 7.879 5.035 1.00 77.75 111 GLY A C 1
ATOM 817 O O . GLY A 1 111 ? -10.907 7.694 6.029 1.00 77.75 111 GLY A O 1
ATOM 818 N N . THR A 1 112 ? -8.951 8.343 5.106 1.00 83.50 112 THR A N 1
ATOM 819 C CA . THR A 1 112 ? -8.314 8.873 6.320 1.00 83.50 112 THR A CA 1
ATOM 820 C C . THR A 1 112 ? -8.029 10.365 6.158 1.00 83.50 112 THR A C 1
ATOM 822 O O . THR A 1 112 ? -8.100 10.897 5.052 1.00 83.50 112 THR A O 1
ATOM 825 N N . ASP A 1 113 ? -7.623 11.037 7.234 1.00 84.38 113 ASP A N 1
ATOM 826 C CA . ASP A 1 113 ? -7.205 12.444 7.163 1.00 84.38 113 ASP A CA 1
ATOM 827 C C . ASP A 1 113 ? -5.988 12.646 6.234 1.00 84.38 113 ASP A C 1
ATOM 829 O O . ASP A 1 113 ? -5.780 13.740 5.720 1.00 84.38 113 ASP A O 1
ATOM 833 N N . ALA A 1 114 ? -5.232 11.576 5.942 1.00 86.44 114 ALA A N 1
ATOM 834 C CA . ALA A 1 114 ? -4.086 11.563 5.032 1.00 86.44 114 ALA A CA 1
ATOM 835 C C . ALA A 1 114 ? -4.441 11.376 3.542 1.00 86.44 114 ALA A C 1
ATOM 837 O O . ALA A 1 114 ? -3.532 11.276 2.716 1.00 86.44 114 ALA A O 1
ATOM 838 N N . GLU A 1 115 ? -5.724 11.337 3.171 1.00 88.19 115 GLU A N 1
ATOM 839 C CA . GLU A 1 115 ? -6.164 11.076 1.791 1.00 88.19 115 GLU A CA 1
ATOM 840 C C . GLU A 1 115 ? -5.603 12.094 0.781 1.00 88.19 115 GLU A C 1
ATOM 842 O O . GLU A 1 115 ? -5.146 11.705 -0.295 1.00 88.19 115 GLU A O 1
ATOM 847 N N . GLU A 1 116 ? -5.550 13.388 1.135 1.00 89.44 116 GLU A N 1
ATOM 848 C CA . GLU A 1 116 ? -4.955 14.416 0.263 1.00 89.44 116 GLU A CA 1
ATOM 849 C C . GLU A 1 116 ? -3.463 14.138 0.022 1.00 89.44 116 GLU A C 1
ATOM 851 O O . GLU A 1 116 ? -2.993 14.214 -1.113 1.00 89.44 116 GLU A O 1
ATOM 856 N N . PHE A 1 117 ? -2.719 13.751 1.062 1.00 91.62 117 PHE A N 1
ATOM 857 C CA . PHE A 1 117 ? -1.302 13.408 0.942 1.00 91.62 117 PHE A CA 1
ATOM 858 C C . PHE A 1 117 ? -1.086 12.174 0.065 1.00 91.62 117 PHE A C 1
ATOM 860 O O . PHE A 1 117 ? -0.225 12.204 -0.811 1.00 91.62 117 PHE A O 1
ATOM 867 N N . GLY A 1 118 ? -1.885 11.119 0.235 1.00 90.00 118 GLY A N 1
ATOM 868 C CA . GLY A 1 118 ? -1.799 9.934 -0.619 1.00 90.00 118 GLY A CA 1
ATOM 869 C C . GLY A 1 118 ? -2.126 10.222 -2.083 1.00 90.00 118 GLY A C 1
ATOM 870 O O . GLY A 1 118 ? -1.437 9.725 -2.973 1.00 90.00 118 GLY A O 1
ATOM 871 N N . ALA A 1 119 ? -3.105 11.090 -2.355 1.00 90.44 119 ALA A N 1
ATOM 872 C CA . ALA A 1 119 ? -3.389 11.547 -3.714 1.00 90.44 119 ALA A CA 1
ATOM 873 C C . ALA A 1 119 ? -2.195 12.307 -4.322 1.00 90.44 119 ALA A C 1
ATOM 875 O O . ALA A 1 119 ? -1.817 12.048 -5.462 1.00 90.44 119 ALA A O 1
ATOM 876 N N . ARG A 1 120 ? -1.535 13.188 -3.555 1.00 93.44 120 ARG A N 1
ATOM 877 C CA . ARG A 1 120 ? -0.322 13.888 -4.022 1.00 93.44 120 ARG A CA 1
ATOM 878 C C . ARG A 1 120 ? 0.879 12.968 -4.187 1.00 93.44 120 ARG A C 1
ATOM 880 O O . ARG A 1 120 ? 1.692 13.185 -5.082 1.00 93.44 120 ARG A O 1
ATOM 887 N N . LEU A 1 121 ? 0.984 11.940 -3.351 1.00 92.06 121 LEU A N 1
ATOM 888 C CA . LEU A 1 121 ? 2.037 10.936 -3.438 1.00 92.06 121 LEU A CA 1
ATOM 889 C C . LEU A 1 121 ? 1.903 10.133 -4.737 1.00 92.06 121 LEU A C 1
ATOM 891 O O . LEU A 1 121 ? 2.901 9.874 -5.412 1.00 92.06 121 LEU A O 1
ATOM 895 N N . LYS A 1 122 ? 0.662 9.810 -5.120 1.00 91.00 122 LYS A N 1
ATOM 896 C CA . LYS A 1 122 ? 0.335 9.228 -6.421 1.00 91.00 122 LYS A CA 1
ATOM 897 C C . LYS A 1 122 ? 0.709 10.166 -7.570 1.00 91.00 122 LYS A C 1
ATOM 899 O O . LYS A 1 122 ? 1.481 9.753 -8.428 1.00 91.00 122 LYS A O 1
ATOM 904 N N . ASP A 1 123 ? 0.222 11.412 -7.549 1.00 90.31 123 ASP A N 1
ATOM 905 C CA . ASP A 1 123 ? 0.485 12.412 -8.599 1.00 90.31 123 ASP A CA 1
ATOM 906 C C . ASP A 1 123 ? 1.993 12.561 -8.866 1.00 90.31 123 ASP A C 1
ATOM 908 O O . ASP A 1 123 ? 2.435 12.574 -10.014 1.00 90.31 123 ASP A O 1
ATOM 912 N N . LEU A 1 124 ? 2.796 12.643 -7.799 1.00 92.19 124 LEU A N 1
ATOM 913 C CA . LEU A 1 124 ? 4.249 12.740 -7.900 1.00 92.19 124 LEU A CA 1
ATOM 914 C C . LEU A 1 124 ? 4.871 11.470 -8.490 1.00 92.19 124 LEU A C 1
ATOM 916 O O . LEU A 1 124 ? 5.732 11.561 -9.361 1.00 92.19 124 LEU A O 1
ATOM 920 N N . THR A 1 125 ? 4.454 10.294 -8.022 1.00 90.00 125 THR A N 1
ATOM 921 C CA . THR A 1 125 ? 5.015 9.025 -8.504 1.00 90.00 125 THR A CA 1
ATOM 922 C C . THR A 1 125 ? 4.703 8.814 -9.985 1.00 90.00 125 THR A C 1
ATOM 924 O O . THR A 1 125 ? 5.591 8.439 -10.747 1.00 90.00 125 THR A O 1
ATOM 927 N N . ASP A 1 126 ? 3.480 9.128 -10.417 1.00 88.56 126 ASP A N 1
ATOM 928 C CA . ASP A 1 126 ? 3.082 9.056 -11.824 1.00 88.56 126 ASP A CA 1
ATOM 929 C C . ASP A 1 126 ? 3.865 10.069 -12.681 1.00 88.56 126 ASP A C 1
ATOM 931 O O . ASP A 1 126 ? 4.369 9.697 -13.743 1.00 88.56 126 ASP A O 1
ATOM 935 N N . ALA A 1 127 ? 4.054 11.306 -12.203 1.00 89.25 127 ALA A N 1
ATOM 936 C CA . ALA A 1 127 ? 4.851 12.319 -12.902 1.00 89.25 127 ALA A CA 1
ATOM 937 C C . ALA A 1 127 ? 6.304 11.861 -13.120 1.00 89.25 127 ALA A C 1
ATOM 939 O O . ALA A 1 127 ? 6.836 11.978 -14.220 1.00 89.25 127 ALA A O 1
ATOM 940 N N . VAL A 1 128 ? 6.935 11.263 -12.105 1.00 89.00 128 VAL A N 1
ATOM 941 C CA . VAL A 1 128 ? 8.312 10.746 -12.206 1.00 89.00 128 VAL A CA 1
ATOM 942 C C . VAL A 1 128 ? 8.415 9.600 -13.213 1.00 89.00 128 VAL A C 1
ATOM 944 O O . VAL A 1 128 ? 9.384 9.516 -13.968 1.00 89.00 128 VAL A O 1
ATOM 947 N N . LEU A 1 129 ? 7.424 8.706 -13.239 1.00 87.06 129 LEU A N 1
ATOM 948 C CA . LEU A 1 129 ? 7.416 7.557 -14.146 1.00 87.06 129 LEU A CA 1
ATOM 949 C C . LEU A 1 129 ? 7.168 7.953 -15.607 1.00 87.06 129 LEU A C 1
ATOM 951 O O . LEU A 1 129 ? 7.667 7.270 -16.506 1.00 87.06 129 LEU A O 1
ATOM 955 N N . GLN A 1 130 ? 6.406 9.023 -15.840 1.00 86.00 130 GLN A N 1
ATOM 956 C CA . GLN A 1 130 ? 6.047 9.509 -17.176 1.00 86.00 130 GLN A CA 1
ATOM 957 C C . GLN A 1 130 ? 7.051 10.517 -17.747 1.00 86.00 130 GLN A C 1
ATOM 959 O O . GLN A 1 130 ? 7.105 10.692 -18.964 1.00 86.00 130 GLN A O 1
ATOM 964 N N . GLU A 1 131 ? 7.869 11.146 -16.903 1.00 84.69 131 GLU A N 1
ATOM 965 C CA . GLU A 1 131 ? 8.833 12.156 -17.328 1.00 84.69 131 GLU A CA 1
ATOM 966 C C . GLU A 1 131 ? 9.940 11.543 -18.198 1.00 84.69 131 GLU A C 1
ATOM 968 O O . GLU A 1 131 ? 10.766 10.753 -17.739 1.00 84.69 131 GLU A O 1
ATOM 973 N N . ALA A 1 132 ? 9.975 11.898 -19.480 1.00 81.44 132 ALA A N 1
ATOM 974 C CA . ALA A 1 132 ? 10.964 11.375 -20.421 1.00 81.44 132 ALA A CA 1
ATOM 975 C C . ALA A 1 132 ? 12.320 12.094 -20.322 1.00 81.44 132 ALA A C 1
ATOM 977 O O . ALA A 1 132 ? 13.327 11.548 -20.767 1.00 81.44 132 ALA A O 1
ATOM 978 N N . SER A 1 133 ? 12.354 13.307 -19.758 1.00 79.38 133 SER A N 1
ATOM 979 C CA . SER A 1 133 ? 13.572 14.125 -19.666 1.00 79.38 133 SER A CA 1
ATOM 980 C C . SER A 1 133 ? 14.515 13.735 -18.524 1.00 79.38 133 SER A C 1
ATOM 982 O O . SER A 1 133 ? 15.658 14.192 -18.495 1.00 79.38 133 SER A O 1
ATOM 984 N N . VAL A 1 134 ? 14.061 12.883 -17.601 1.00 83.31 134 VAL A N 1
ATOM 985 C CA . VAL A 1 134 ? 14.850 12.406 -16.461 1.00 83.31 134 VAL A CA 1
ATOM 986 C C . VAL A 1 134 ? 15.422 11.033 -16.777 1.00 83.31 134 VAL A C 1
ATOM 988 O O . VAL A 1 134 ? 14.699 10.130 -17.209 1.00 83.31 134 VAL A O 1
ATOM 991 N N . ASP A 1 135 ? 16.725 10.888 -16.548 1.00 85.81 135 ASP A N 1
ATOM 992 C CA . ASP A 1 135 ? 17.407 9.617 -16.730 1.00 85.81 135 ASP A CA 1
ATOM 993 C C . ASP A 1 135 ? 16.947 8.560 -15.712 1.00 85.81 135 ASP A C 1
ATOM 995 O O . ASP A 1 135 ? 16.340 8.827 -14.671 1.00 85.81 135 ASP A O 1
ATOM 999 N N . ASP A 1 136 ? 17.232 7.318 -16.058 1.00 84.25 136 ASP A N 1
ATOM 1000 C CA . ASP A 1 136 ? 16.805 6.132 -15.335 1.00 84.25 136 ASP A CA 1
ATOM 1001 C C . ASP A 1 136 ? 17.392 6.039 -13.910 1.00 84.25 136 ASP A C 1
ATOM 1003 O O . ASP A 1 136 ? 16.707 5.601 -12.978 1.00 84.25 136 ASP A O 1
ATOM 1007 N N . ASP A 1 137 ? 18.622 6.516 -13.704 1.00 85.00 137 ASP A N 1
ATOM 1008 C CA . ASP A 1 137 ? 19.275 6.528 -12.392 1.00 85.00 137 ASP A CA 1
ATOM 1009 C C . ASP A 1 137 ? 18.674 7.605 -11.472 1.00 85.00 137 ASP A C 1
ATOM 1011 O O . ASP A 1 137 ? 18.408 7.347 -10.293 1.00 85.00 137 ASP A O 1
ATOM 1015 N N . ALA A 1 138 ? 18.389 8.790 -12.008 1.00 85.81 138 ALA A N 1
ATOM 1016 C CA . ALA A 1 138 ? 17.721 9.884 -11.319 1.00 85.81 138 ALA A CA 1
ATOM 1017 C C . ALA A 1 138 ? 16.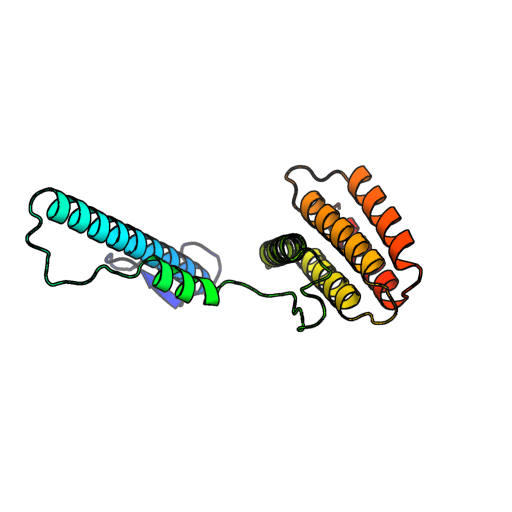273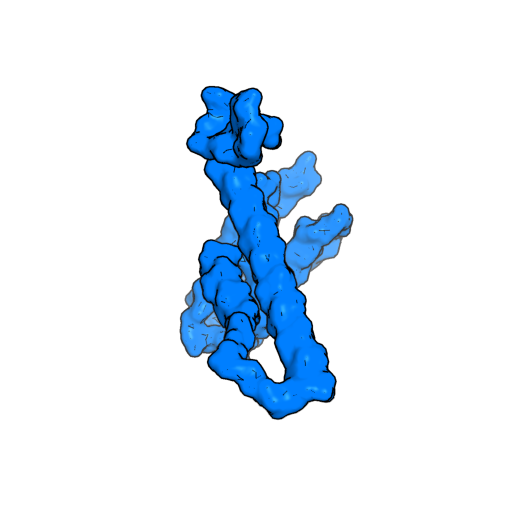 9.516 -10.974 1.00 85.81 138 ALA A C 1
ATOM 1019 O O . ALA A 1 138 ? 15.845 9.738 -9.841 1.00 85.81 138 ALA A O 1
ATOM 1020 N N . LYS A 1 139 ? 15.535 8.862 -11.884 1.00 88.06 139 LYS A N 1
ATOM 1021 C CA . LYS A 1 139 ? 14.206 8.296 -11.583 1.00 88.06 139 LYS A CA 1
ATOM 1022 C C . LYS A 1 139 ? 14.260 7.325 -10.415 1.00 88.06 139 LYS A C 1
ATOM 1024 O O . LYS A 1 139 ? 13.427 7.414 -9.513 1.00 88.06 139 LYS A O 1
ATOM 1029 N N . ARG A 1 140 ? 15.247 6.422 -10.393 1.00 87.69 140 ARG A N 1
ATOM 1030 C CA . ARG A 1 140 ? 15.411 5.468 -9.290 1.00 87.69 140 ARG A CA 1
ATOM 1031 C C . ARG A 1 140 ? 15.648 6.185 -7.961 1.00 87.69 140 ARG A C 1
ATOM 1033 O O . ARG A 1 140 ? 14.960 5.881 -6.989 1.00 87.69 140 ARG A O 1
ATOM 1040 N N . GLN A 1 141 ? 16.559 7.158 -7.929 1.00 88.81 141 GLN A N 1
ATOM 1041 C CA . GLN A 1 141 ? 16.848 7.945 -6.724 1.00 88.81 141 GLN A CA 1
ATOM 1042 C C . GLN A 1 141 ? 15.628 8.735 -6.242 1.00 88.81 141 GLN A C 1
ATOM 1044 O O . GLN A 1 141 ? 15.330 8.752 -5.050 1.00 88.81 141 GLN A O 1
ATOM 1049 N N . ILE A 1 142 ? 14.886 9.354 -7.163 1.00 90.94 142 ILE A N 1
ATOM 1050 C CA . ILE A 1 142 ? 13.660 10.086 -6.839 1.00 90.94 142 ILE A CA 1
ATOM 1051 C C . ILE A 1 142 ? 12.624 9.137 -6.222 1.00 90.94 142 ILE A C 1
ATOM 1053 O O . ILE A 1 142 ? 12.088 9.437 -5.158 1.00 90.94 142 ILE A O 1
ATOM 1057 N N . VAL A 1 143 ? 12.386 7.968 -6.826 1.00 90.94 143 VAL A N 1
ATOM 1058 C CA . VAL A 1 143 ? 11.441 6.967 -6.298 1.00 90.94 143 VAL A CA 1
ATOM 1059 C C . VAL A 1 143 ? 11.880 6.420 -4.935 1.00 90.94 143 VAL A C 1
ATOM 1061 O O . VAL A 1 143 ? 11.036 6.201 -4.070 1.00 90.94 143 VAL A O 1
ATOM 1064 N N . GLU A 1 144 ? 13.179 6.228 -4.699 1.00 90.88 144 GLU A N 1
ATOM 1065 C CA . GLU A 1 144 ? 13.708 5.831 -3.384 1.00 90.88 144 GLU A CA 1
ATOM 1066 C C . GLU A 1 144 ? 13.423 6.886 -2.305 1.00 90.88 144 GLU A C 1
ATOM 1068 O O . GLU A 1 144 ? 13.004 6.545 -1.197 1.00 90.88 144 GLU A O 1
ATOM 1073 N N . VAL A 1 145 ? 13.589 8.171 -2.629 1.00 93.06 145 VAL A N 1
ATOM 1074 C CA . VAL A 1 145 ? 13.255 9.263 -1.704 1.00 93.06 145 VAL A CA 1
ATOM 1075 C C . VAL A 1 145 ? 11.742 9.348 -1.476 1.00 93.06 145 VAL A C 1
ATOM 1077 O O . VAL A 1 145 ? 11.315 9.560 -0.342 1.00 93.06 145 VAL A O 1
ATOM 1080 N N . ILE A 1 146 ? 10.925 9.126 -2.510 1.00 92.50 146 ILE A N 1
ATOM 1081 C CA . ILE A 1 146 ? 9.459 9.064 -2.390 1.00 92.50 146 ILE A CA 1
ATOM 1082 C C . ILE A 1 146 ? 9.030 7.914 -1.466 1.00 92.50 146 ILE A C 1
ATOM 1084 O O . ILE A 1 146 ? 8.206 8.134 -0.579 1.00 92.50 146 ILE A O 1
ATOM 1088 N N . ASP A 1 147 ? 9.610 6.717 -1.609 1.00 92.25 147 ASP A N 1
ATOM 1089 C CA . ASP A 1 147 ? 9.354 5.576 -0.713 1.00 92.25 147 ASP A CA 1
ATOM 1090 C C . ASP A 1 147 ? 9.749 5.904 0.735 1.00 92.25 147 ASP A C 1
ATOM 1092 O O . ASP A 1 147 ? 8.977 5.668 1.665 1.00 92.25 147 ASP A O 1
ATOM 1096 N N . ALA A 1 148 ? 10.912 6.531 0.941 1.00 92.25 148 ALA A N 1
ATOM 1097 C CA . ALA A 1 148 ? 11.347 6.959 2.268 1.00 92.25 148 ALA A CA 1
ATOM 1098 C C . ALA A 1 148 ? 10.382 7.981 2.900 1.00 92.25 148 ALA A C 1
ATOM 1100 O O . ALA A 1 148 ? 10.066 7.876 4.087 1.00 92.25 148 ALA A O 1
ATOM 1101 N N . ILE A 1 149 ? 9.872 8.940 2.118 1.00 91.88 149 ILE A N 1
ATOM 1102 C CA . ILE A 1 149 ? 8.858 9.904 2.576 1.00 91.88 149 ILE A CA 1
ATOM 1103 C C . ILE A 1 149 ? 7.556 9.181 2.923 1.00 91.88 149 ILE A C 1
ATOM 1105 O O . ILE A 1 149 ? 7.003 9.425 3.992 1.00 91.88 149 ILE A O 1
ATOM 1109 N N . ALA A 1 150 ? 7.086 8.269 2.069 1.00 90.25 150 ALA A N 1
ATOM 1110 C CA . ALA A 1 150 ? 5.860 7.509 2.297 1.00 90.25 150 ALA A CA 1
ATOM 1111 C C . ALA A 1 150 ? 5.933 6.676 3.589 1.00 90.25 150 ALA A C 1
ATOM 1113 O O . ALA A 1 150 ? 5.002 6.694 4.400 1.00 90.25 150 ALA A O 1
ATOM 1114 N N . GLN A 1 151 ? 7.061 5.998 3.822 1.00 89.56 151 GLN A N 1
ATOM 1115 C CA . GLN A 1 151 ? 7.302 5.220 5.040 1.00 89.56 151 GLN A CA 1
ATOM 1116 C C . GLN A 1 151 ? 7.370 6.109 6.280 1.00 89.56 151 GLN A C 1
ATOM 1118 O O . GLN A 1 151 ? 6.751 5.797 7.297 1.00 89.56 151 GLN A O 1
ATOM 1123 N N . GLN A 1 152 ? 8.093 7.227 6.200 1.00 89.31 152 GLN A N 1
ATOM 1124 C CA . GLN A 1 152 ? 8.262 8.131 7.329 1.00 89.31 152 GLN A CA 1
ATOM 1125 C C . GLN A 1 152 ? 6.962 8.869 7.678 1.00 89.31 152 GLN A C 1
ATOM 1127 O O . GLN A 1 152 ? 6.682 9.066 8.859 1.00 89.31 152 GLN A O 1
ATOM 1132 N N . ALA A 1 153 ? 6.153 9.234 6.681 1.00 86.31 153 ALA A N 1
ATOM 1133 C CA . ALA A 1 153 ? 4.834 9.838 6.871 1.00 86.31 153 ALA A CA 1
ATOM 1134 C C . ALA A 1 153 ? 3.821 8.845 7.464 1.00 86.31 153 ALA A C 1
ATOM 1136 O O . ALA A 1 153 ? 2.965 9.237 8.251 1.00 86.31 153 ALA A O 1
ATOM 1137 N N . SER A 1 154 ? 3.953 7.556 7.136 1.00 84.12 154 SER A N 1
ATOM 1138 C CA . SER A 1 154 ? 3.092 6.480 7.652 1.00 84.12 154 SER A CA 1
ATOM 1139 C C . SER A 1 154 ? 3.591 5.877 8.973 1.00 84.12 154 SER A C 1
ATOM 1141 O O . SER A 1 154 ? 2.974 4.957 9.517 1.00 84.12 154 SER A O 1
ATOM 1143 N N . ALA A 1 155 ? 4.729 6.345 9.494 1.00 85.19 155 ALA A N 1
ATOM 1144 C CA . ALA A 1 155 ? 5.299 5.844 10.734 1.00 85.19 155 ALA A CA 1
ATOM 1145 C C . ALA A 1 155 ? 4.435 6.236 11.942 1.00 85.19 155 ALA A C 1
ATOM 1147 O O . ALA A 1 155 ? 3.820 7.297 11.982 1.00 85.19 155 ALA A O 1
ATOM 1148 N N . LYS A 1 156 ? 4.462 5.412 12.998 1.00 79.56 156 LYS A N 1
ATOM 1149 C CA . LYS A 1 156 ? 3.735 5.683 14.255 1.00 79.56 156 LYS A CA 1
ATOM 1150 C C . LYS A 1 156 ? 4.125 7.024 14.901 1.00 79.56 156 LYS A C 1
ATOM 1152 O O . LYS A 1 156 ? 3.328 7.610 15.626 1.00 79.56 156 LYS A O 1
ATOM 1157 N N . GLN A 1 157 ? 5.361 7.469 14.682 1.00 82.12 157 GLN A N 1
ATOM 1158 C CA . GLN A 1 157 ? 5.883 8.757 15.134 1.00 82.12 157 GLN A CA 1
ATOM 1159 C C . GLN A 1 157 ? 6.670 9.405 13.988 1.00 82.12 157 GLN A C 1
ATOM 1161 O O . GLN A 1 157 ? 7.875 9.164 13.864 1.00 82.12 157 GLN A O 1
ATOM 1166 N N . PRO A 1 158 ? 6.010 10.193 13.124 1.00 84.75 158 PRO A N 1
ATOM 1167 C CA . PRO A 1 158 ? 6.684 10.844 12.015 1.00 84.75 158 PRO A CA 1
ATOM 1168 C C . PRO A 1 158 ? 7.603 11.959 12.528 1.00 84.75 158 PRO A C 1
ATOM 1170 O O . PRO A 1 158 ? 7.205 12.828 13.302 1.00 84.75 158 PRO A O 1
ATOM 1173 N N . SER A 1 159 ? 8.859 11.949 12.083 1.00 88.62 159 SER A N 1
ATOM 1174 C CA . SER A 1 159 ? 9.805 13.037 12.362 1.00 88.62 159 SER A CA 1
ATOM 1175 C C . SER A 1 159 ? 9.738 14.104 11.273 1.00 88.62 159 SER A C 1
ATOM 1177 O O . SER A 1 159 ? 10.205 13.877 10.154 1.00 88.62 159 SER A O 1
ATOM 1179 N N . ALA A 1 160 ? 9.225 15.288 11.621 1.00 87.12 160 ALA A N 1
ATOM 1180 C CA . ALA A 1 160 ? 9.168 16.443 10.724 1.00 87.12 160 ALA A CA 1
ATOM 1181 C C . ALA A 1 160 ? 10.559 16.868 10.214 1.00 87.12 160 ALA A C 1
ATOM 1183 O O . ALA A 1 160 ? 10.696 17.256 9.058 1.00 87.12 160 ALA A O 1
ATOM 1184 N N . THR A 1 161 ? 11.604 16.732 11.039 1.00 88.00 161 THR A N 1
ATOM 1185 C CA . THR A 1 161 ? 12.993 17.038 10.654 1.00 88.00 161 THR A CA 1
ATOM 1186 C C . THR A 1 161 ? 13.502 16.097 9.561 1.00 88.00 161 THR A C 1
ATOM 1188 O O . THR A 1 161 ? 14.084 16.546 8.571 1.00 88.00 161 THR A O 1
ATOM 1191 N N . VAL A 1 162 ? 13.263 14.790 9.721 1.00 89.75 162 VAL A N 1
ATOM 1192 C CA . VAL A 1 162 ? 13.660 13.778 8.727 1.00 89.75 162 VAL A CA 1
ATOM 1193 C C . VAL A 1 162 ? 12.900 14.005 7.425 1.00 89.75 162 VAL A C 1
ATOM 1195 O O . VAL A 1 162 ? 13.514 14.079 6.365 1.00 89.75 162 VAL A O 1
ATOM 1198 N N . ILE A 1 163 ? 11.584 14.207 7.510 1.00 89.69 163 ILE A N 1
ATOM 1199 C CA . ILE A 1 163 ? 10.737 14.468 6.342 1.00 89.69 163 ILE A CA 1
ATOM 1200 C C . ILE A 1 163 ? 11.170 15.751 5.622 1.00 89.69 163 ILE A C 1
ATOM 1202 O O . ILE A 1 163 ? 11.325 15.742 4.405 1.00 89.69 163 ILE A O 1
ATOM 1206 N N . GLY A 1 164 ? 11.462 16.833 6.351 1.00 90.00 164 GLY A N 1
ATOM 1207 C CA . GLY A 1 164 ? 11.966 18.079 5.764 1.00 90.00 164 GLY A CA 1
ATOM 1208 C C . GLY A 1 164 ? 13.297 17.908 5.023 1.00 90.00 164 GLY A C 1
ATOM 1209 O O . GLY A 1 164 ? 13.508 18.514 3.970 1.00 90.00 164 GLY A O 1
ATOM 1210 N N . THR A 1 165 ? 14.176 17.037 5.527 1.00 92.69 165 THR A N 1
ATOM 1211 C CA . THR A 1 165 ? 15.447 16.706 4.863 1.00 92.69 165 THR A CA 1
ATOM 1212 C C . THR A 1 165 ? 15.202 15.902 3.585 1.00 92.69 165 THR A C 1
ATOM 1214 O O . THR A 1 165 ? 15.784 16.215 2.547 1.00 92.69 165 THR A O 1
ATOM 1217 N N . LEU A 1 166 ? 14.290 14.924 3.627 1.00 93.38 166 LEU A N 1
ATOM 1218 C CA . LEU A 1 166 ? 13.900 14.139 2.453 1.00 93.38 166 LEU A CA 1
ATOM 1219 C C . LEU A 1 166 ? 13.269 15.018 1.365 1.00 93.38 166 LEU A C 1
ATOM 1221 O O . LEU A 1 166 ? 13.673 14.924 0.210 1.00 93.38 166 LEU A O 1
ATOM 1225 N N . PHE A 1 167 ? 12.367 15.939 1.721 1.00 93.19 167 PHE A N 1
ATOM 1226 C CA . PHE A 1 167 ? 11.802 16.905 0.770 1.00 93.19 167 PHE A CA 1
ATOM 1227 C C . PHE A 1 167 ? 12.861 17.841 0.177 1.00 93.19 167 PHE A C 1
ATOM 1229 O O . PHE A 1 167 ? 12.800 18.164 -1.006 1.00 93.19 167 PHE A O 1
ATOM 1236 N N . SER A 1 168 ? 13.859 18.254 0.961 1.00 91.81 168 SER A N 1
ATOM 1237 C CA . SER A 1 168 ? 14.959 19.091 0.457 1.00 91.81 168 SER A CA 1
ATOM 1238 C C . SER A 1 168 ? 15.834 18.337 -0.552 1.00 91.81 168 SER A C 1
ATOM 1240 O O . SER A 1 168 ? 16.194 18.882 -1.599 1.00 91.81 168 SER A O 1
ATOM 1242 N N . GLY A 1 169 ? 16.129 17.062 -0.275 1.00 91.19 169 GLY A N 1
ATOM 1243 C CA . GLY A 1 169 ? 16.804 16.175 -1.224 1.00 91.19 169 GLY A CA 1
ATOM 1244 C C . GLY A 1 169 ? 15.977 15.974 -2.495 1.00 91.19 169 GLY A C 1
ATOM 1245 O O . GLY A 1 169 ? 16.490 16.130 -3.600 1.00 91.19 169 GLY A O 1
ATOM 1246 N N . LEU A 1 170 ? 14.675 15.738 -2.342 1.00 91.88 170 LEU A N 1
ATOM 1247 C CA . LEU A 1 170 ? 13.741 15.545 -3.447 1.00 91.88 170 LEU A CA 1
ATOM 1248 C C . LEU A 1 170 ? 13.621 16.784 -4.347 1.00 91.88 170 LEU A C 1
ATOM 1250 O O . LEU A 1 170 ? 13.648 16.650 -5.568 1.00 91.88 170 LEU A O 1
ATOM 1254 N N . ARG A 1 171 ? 13.561 17.994 -3.775 1.00 92.69 171 ARG A N 1
ATOM 1255 C CA . ARG A 1 171 ? 13.603 19.267 -4.525 1.00 92.69 171 ARG A CA 1
ATOM 1256 C C . ARG A 1 171 ? 14.891 19.423 -5.328 1.00 92.69 171 ARG A C 1
ATOM 1258 O O . ARG A 1 171 ? 14.865 19.897 -6.457 1.00 92.69 171 ARG A O 1
ATOM 1265 N N . THR A 1 172 ? 16.018 19.004 -4.755 1.00 91.31 172 THR A N 1
ATOM 1266 C CA . THR A 1 172 ? 17.317 19.070 -5.437 1.00 91.31 172 THR A CA 1
ATOM 1267 C C . THR A 1 172 ? 17.347 18.115 -6.632 1.00 91.31 172 THR A C 1
ATOM 1269 O O . THR A 1 172 ? 17.703 18.526 -7.735 1.00 91.31 172 THR A O 1
ATOM 1272 N N . LEU A 1 173 ? 16.900 16.870 -6.434 1.00 87.81 173 LEU A N 1
ATOM 1273 C CA . LEU A 1 173 ? 16.846 15.840 -7.479 1.00 87.81 173 LEU A CA 1
ATOM 1274 C C . LEU A 1 173 ? 15.839 16.160 -8.593 1.00 87.81 173 LEU A C 1
ATOM 1276 O O . LEU A 1 173 ? 16.072 15.814 -9.744 1.00 87.81 173 LEU A O 1
ATOM 1280 N N . SER A 1 174 ? 14.737 16.839 -8.267 1.00 88.31 174 SER A N 1
ATOM 1281 C CA . SER A 1 174 ? 13.686 17.211 -9.226 1.00 88.31 174 SER A CA 1
ATOM 1282 C C . SER A 1 174 ? 13.898 18.568 -9.903 1.00 88.31 174 SER A C 1
ATOM 1284 O O . SER A 1 174 ? 13.097 18.957 -10.748 1.00 88.31 174 SER A O 1
ATOM 1286 N N . SER A 1 175 ? 14.977 19.288 -9.579 1.00 83.00 175 SER A N 1
ATOM 1287 C CA . SER A 1 175 ? 15.221 20.657 -10.065 1.00 83.00 175 SER A CA 1
ATOM 1288 C C . SER A 1 175 ? 15.327 20.788 -11.590 1.00 83.00 175 SER A C 1
ATOM 1290 O O . SER A 1 175 ? 15.120 21.873 -12.132 1.00 83.00 175 SER A O 1
ATOM 1292 N N . THR A 1 176 ? 15.622 19.693 -12.290 1.00 80.88 176 THR A N 1
ATOM 1293 C CA . THR A 1 176 ? 15.737 19.637 -13.752 1.00 80.88 176 THR A CA 1
ATOM 1294 C C . THR A 1 176 ? 14.402 19.407 -14.466 1.00 80.88 176 THR A C 1
ATOM 1296 O O . THR A 1 176 ? 14.315 19.683 -15.660 1.00 80.88 176 THR A O 1
ATOM 1299 N N . ALA A 1 177 ? 13.360 18.958 -13.756 1.00 86.56 177 ALA A N 1
ATOM 1300 C CA . ALA A 1 177 ? 12.053 18.623 -14.317 1.00 86.56 177 ALA A CA 1
ATOM 1301 C C . ALA A 1 177 ? 10.941 19.426 -13.628 1.00 86.56 177 ALA A C 1
ATOM 1303 O O . ALA A 1 177 ? 10.548 19.154 -12.492 1.00 86.56 177 ALA A O 1
ATOM 1304 N N . VAL A 1 178 ? 10.410 20.426 -14.338 1.00 86.88 178 VAL A N 1
ATOM 1305 C CA . VAL A 1 178 ? 9.428 21.387 -13.801 1.00 86.88 178 VAL A CA 1
ATOM 1306 C C . VAL A 1 178 ? 8.149 20.698 -13.311 1.00 86.88 178 VAL A C 1
ATOM 1308 O O . VAL A 1 178 ? 7.595 21.090 -12.280 1.00 86.88 178 VAL A O 1
ATOM 1311 N N . GLU A 1 179 ? 7.686 19.664 -14.017 1.00 86.56 179 GLU A N 1
ATOM 1312 C CA . GLU A 1 179 ? 6.484 18.913 -13.638 1.00 86.56 179 GLU A CA 1
ATOM 1313 C C . GLU A 1 179 ? 6.686 18.154 -12.322 1.00 86.56 179 GLU A C 1
ATOM 1315 O O . GLU A 1 179 ? 5.848 18.247 -11.420 1.00 86.56 179 GLU A O 1
ATOM 1320 N N . ILE A 1 180 ? 7.843 17.501 -12.163 1.00 89.00 180 ILE A N 1
ATOM 1321 C CA . ILE A 1 180 ? 8.208 16.803 -10.927 1.00 89.00 180 ILE A CA 1
ATOM 1322 C C . ILE A 1 180 ? 8.355 17.810 -9.785 1.00 89.00 180 ILE A C 1
ATOM 1324 O O . ILE A 1 180 ? 7.739 17.624 -8.740 1.00 89.00 180 ILE A O 1
ATOM 1328 N N . ALA A 1 181 ? 9.087 18.911 -9.980 1.00 89.50 181 ALA A N 1
ATOM 1329 C CA . ALA A 1 181 ? 9.256 19.944 -8.956 1.00 89.50 181 ALA A CA 1
ATOM 1330 C C . ALA A 1 181 ? 7.904 20.503 -8.473 1.00 89.50 181 ALA A C 1
ATOM 1332 O O . ALA A 1 181 ? 7.669 20.647 -7.274 1.00 89.50 181 ALA A O 1
ATOM 1333 N N . THR A 1 182 ? 6.966 20.737 -9.396 1.00 91.56 182 THR A N 1
ATOM 1334 C CA . THR A 1 182 ? 5.610 21.195 -9.056 1.00 91.56 182 THR A CA 1
ATOM 1335 C C . THR A 1 182 ? 4.838 20.152 -8.242 1.00 91.56 182 THR A C 1
ATOM 1337 O O . THR A 1 182 ? 4.111 20.502 -7.310 1.00 91.56 182 THR A O 1
ATOM 1340 N N . ALA A 1 183 ? 4.974 18.867 -8.574 1.00 91.38 183 ALA A N 1
ATOM 1341 C CA . ALA A 1 183 ? 4.351 17.785 -7.818 1.00 91.38 183 ALA A CA 1
ATOM 1342 C C . ALA A 1 183 ? 4.963 17.626 -6.413 1.00 91.38 183 ALA A C 1
ATOM 1344 O O . ALA A 1 183 ? 4.232 17.370 -5.455 1.00 91.38 183 ALA A O 1
ATOM 1345 N N . VAL A 1 184 ? 6.273 17.858 -6.266 1.00 93.50 184 VAL A N 1
ATOM 1346 C CA . VAL A 1 184 ? 6.971 17.855 -4.970 1.00 93.50 184 VAL A CA 1
ATOM 1347 C C . VAL A 1 184 ? 6.428 18.943 -4.046 1.00 93.50 184 VAL A C 1
ATOM 1349 O O . VAL A 1 184 ? 6.142 18.654 -2.885 1.00 93.50 184 VAL A O 1
ATOM 1352 N N . GLU A 1 185 ? 6.221 20.164 -4.550 1.00 93.06 185 GLU A N 1
ATOM 1353 C CA . GLU A 1 185 ? 5.641 21.250 -3.745 1.00 93.06 185 GLU A CA 1
ATOM 1354 C C . GLU A 1 185 ? 4.220 20.923 -3.280 1.00 93.06 185 GLU A C 1
ATOM 1356 O O . GLU A 1 185 ? 3.901 21.074 -2.102 1.00 93.06 185 GLU A O 1
ATOM 1361 N N . LYS A 1 186 ? 3.378 20.377 -4.166 1.00 93.00 186 LYS A N 1
ATOM 1362 C CA . LYS A 1 186 ? 2.013 19.962 -3.799 1.00 93.00 186 LYS A CA 1
ATOM 1363 C C . LYS A 1 186 ? 2.007 18.886 -2.713 1.00 93.00 186 LYS A C 1
ATOM 1365 O O . LYS A 1 186 ? 1.147 18.913 -1.833 1.00 93.00 186 LYS A O 1
ATOM 1370 N N . LEU A 1 187 ? 2.939 17.934 -2.778 1.00 93.06 187 LEU A N 1
ATOM 1371 C CA . LEU A 1 187 ? 3.086 16.896 -1.759 1.00 93.06 187 LEU A CA 1
ATOM 1372 C C . LEU A 1 187 ? 3.565 17.481 -0.423 1.00 93.06 187 LEU A C 1
ATOM 1374 O O . LEU A 1 187 ? 3.055 17.095 0.629 1.00 93.06 187 LEU A O 1
ATOM 1378 N N . TYR A 1 188 ? 4.509 18.424 -0.457 1.00 92.81 188 TYR A N 1
ATOM 1379 C CA . TYR A 1 188 ? 4.988 19.115 0.739 1.00 92.81 188 TYR A CA 1
ATOM 1380 C C . TYR A 1 188 ? 3.873 19.920 1.415 1.00 92.81 188 TYR A C 1
ATOM 1382 O O . TYR A 1 188 ? 3.677 19.800 2.624 1.00 92.81 188 TYR A O 1
ATOM 1390 N N . ASP A 1 189 ? 3.087 20.667 0.641 1.00 92.31 189 ASP A N 1
ATOM 1391 C CA . ASP A 1 189 ? 1.940 21.413 1.158 1.00 92.31 189 ASP A CA 1
ATOM 1392 C C . ASP A 1 189 ? 0.929 20.480 1.833 1.00 92.31 189 ASP A C 1
ATOM 1394 O O . ASP A 1 189 ? 0.505 20.742 2.961 1.00 92.31 189 ASP A O 1
ATOM 1398 N N . ALA A 1 190 ? 0.595 19.351 1.197 1.00 91.12 190 ALA A N 1
ATOM 1399 C CA . ALA A 1 190 ? -0.291 18.347 1.786 1.00 91.12 190 ALA A CA 1
ATOM 1400 C C . ALA A 1 190 ? 0.273 17.780 3.101 1.00 91.12 190 ALA A C 1
ATOM 1402 O O . ALA A 1 190 ? -0.462 17.637 4.076 1.00 91.12 190 ALA A O 1
ATOM 1403 N N . TRP A 1 191 ? 1.584 17.527 3.171 1.00 89.94 191 TRP A N 1
ATOM 1404 C CA . TRP A 1 191 ? 2.245 17.097 4.405 1.00 89.94 191 TRP A CA 1
ATOM 1405 C C . TRP A 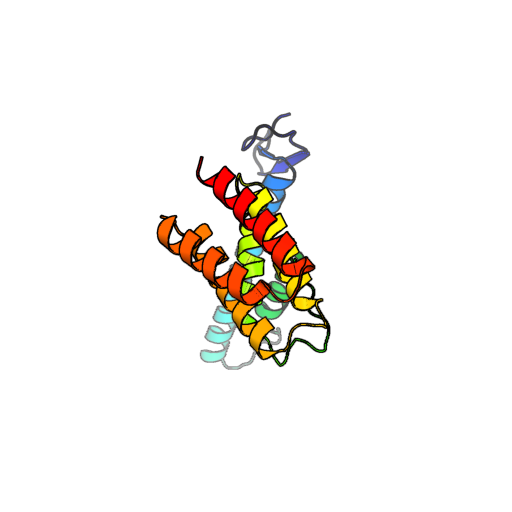1 191 ? 2.145 18.145 5.522 1.00 89.94 191 TRP A C 1
ATOM 1407 O O . TRP A 1 191 ? 1.812 17.811 6.658 1.00 89.94 191 TRP A O 1
ATOM 1417 N N . THR A 1 192 ? 2.404 19.422 5.224 1.00 88.69 192 THR A N 1
ATOM 1418 C CA . THR A 1 192 ? 2.348 20.476 6.253 1.00 88.69 192 THR A CA 1
ATOM 1419 C C . THR A 1 192 ? 0.956 20.646 6.855 1.00 88.69 192 THR A C 1
ATOM 1421 O O . THR A 1 192 ? 0.853 20.965 8.036 1.00 88.69 192 THR A O 1
ATOM 1424 N N . ARG A 1 193 ? -0.104 20.377 6.082 1.00 86.50 193 ARG A N 1
ATOM 1425 C CA . ARG A 1 193 ? -1.491 20.395 6.568 1.00 86.50 193 ARG A CA 1
ATOM 1426 C C . ARG A 1 193 ? -1.834 19.205 7.461 1.00 86.50 193 ARG A C 1
ATOM 1428 O O . ARG A 1 193 ? -2.685 19.354 8.323 1.00 86.50 193 ARG A O 1
ATOM 1435 N N . LEU A 1 194 ? -1.173 18.059 7.283 1.00 81.69 194 LEU A N 1
ATOM 1436 C CA . LEU A 1 194 ? -1.334 16.895 8.167 1.00 81.69 194 LEU A CA 1
ATOM 1437 C C . LEU A 1 194 ? -0.643 17.062 9.519 1.00 81.69 194 LEU A C 1
ATOM 1439 O O . LEU A 1 194 ? -1.029 16.424 10.492 1.00 81.69 194 LEU A O 1
ATOM 1443 N N . GLY A 1 195 ? 0.423 17.863 9.564 1.00 68.75 195 GLY A N 1
ATOM 1444 C CA . GLY A 1 195 ? 1.173 18.142 10.788 1.00 68.75 195 GLY A CA 1
ATOM 1445 C C . GLY A 1 195 ? 0.573 19.242 11.672 1.00 68.75 195 GLY A C 1
ATOM 1446 O O . GLY A 1 195 ? 1.179 19.552 12.699 1.00 68.75 195 GLY A O 1
ATOM 1447 N N . GLN A 1 196 ? -0.548 19.850 11.264 1.00 52.72 196 GLN A N 1
ATOM 1448 C CA . GLN A 1 196 ? -1.312 20.854 12.019 1.00 52.72 196 GLN A CA 1
ATOM 1449 C C . GLN A 1 196 ? -2.521 20.214 12.697 1.00 52.72 196 GLN A C 1
ATOM 1451 O O . GLN A 1 196 ? -2.793 20.605 13.855 1.00 52.72 196 GLN A O 1
#

Foldseek 3Di:
DAQPVDRDDFDDFDDPDVVGHTHHPVVVVVVVVVVVVVVLVVLVVVLVVLVVVCVVPVPHDPDDRDPSVVVVVVVCVVVQPCLEDQPPPLPVQADVVLSSLLSVLLSVCPPHLLNQLSVLLSQLLNCLRPDPVDDSNLSRVLSVLSSVLSPLLPDPDRDPVVNVVSLVVNCVSCVVPPSNNVSSVSNVVSSVVVVD

Radius of gyration: 23.33 Å; chains: 1; bounding box: 54×67×36 Å

Sequence (196 aa):
MKCSNCSRLALYTVGDQSPGIPLCLSCYAIVEDISFRNWLKSAAMLNQAMDDMDAVMPLGGTVGRIPVADIAKATSSFRTYNNIHVTNSNVGVINTGNLAKIDAAITMSVGTDAEEFGARLKDLTDAVLQEASVDDDAKRQIVEVIDAIAQQASAKQPSATVIGTLFSGLRTLSSTAVEIATAVEKLYDAWTRLGQ

pLDDT: mean 83.48, std 12.16, range [41.22, 93.88]